Protein AF-A0A2S9K315-F1 (afdb_monomer_lite)

pLDDT: mean 89.55, std 8.83, range [35.19, 97.94]

Secondary structure (DSSP, 8-state):
-EEEEEEEE----THHHHHHHHHHHHHHHHHHHHHHTT---EEEEEEES-S-HHHHHHHHGGGT--SSEEEEE---TTS-HHHHHHHHHHHHHHHH-TT-EE-TTGGGGGTTS------EEEEEEE-PPPGGGHHHHHHHTTTS-HHHHTTHHHHHHHHHHHTT-----SHHHHHHHHHHHHHHHHHHHHHHHHHTSS-----HHHHHHHTT--HHHHHHHHHHH-HHHHHHH---TT--HHHHHHHHHHHHHHHHHHHHHHHHHHHHTSHHHHHHHHHHHHS---SS-HHHHHHHHHHTSSS-HHHHHHHHHHHHH-S------

Radius of gyration: 22.5 Å; chains: 1; bounding box: 52×45×76 Å

Organism: NCBI:txid263067

Foldseek 3Di:
DAKEFEFEDEPDDDPVNVLVLVLLLLVLVLVVVCVVVVHPYAYEYEYEPDPDQVVVCVSNVVSVPNPHHYHYDYAPPPGQPLVVQCVVCVCCCVPPPLQWFFFPVCVVVSPPRDHRPTQIQTITDHDDADPQCVLLLQLLLVQADPLNNSNLSVLLVLLCVLVVNPGPPDPVSLLVSSLLSLLVRQLLLVLCCLLVVDNRDGDLLSSCVSSVRDQVVLVCCCVVPPVPQLCVLDDDPPDDPSSSSSSSSVRSSVVCFQVSLVSLCVSSVHLLSSLLRSVCSNPNRSSGRSVVVSVCVCVCVPHRVVSCVSSSCCSNRNDDPPPPD

Structure (mmCIF, N/CA/C/O backbone):
data_AF-A0A2S9K315-F1
#
_entry.id   AF-A0A2S9K315-F1
#
loop_
_atom_site.group_PDB
_atom_site.id
_atom_site.type_symbol
_atom_site.label_atom_id
_atom_site.label_alt_id
_atom_site.label_comp_id
_atom_site.label_asym_id
_atom_site.label_entity_id
_atom_site.label_seq_id
_atom_site.pdbx_PDB_ins_code
_atom_site.Cartn_x
_atom_site.Cartn_y
_atom_site.Cartn_z
_atom_site.occupancy
_atom_site.B_iso_or_equiv
_atom_site.auth_seq_id
_atom_site.auth_comp_id
_atom_site.auth_asym_id
_atom_site.auth_atom_id
_atom_site.pdbx_PDB_model_num
ATOM 1 N N . MET A 1 1 ? 1.419 11.100 3.814 1.00 87.56 1 MET A N 1
ATOM 2 C CA . MET A 1 1 ? 0.903 9.732 3.996 1.00 87.56 1 MET A CA 1
ATOM 3 C C . MET A 1 1 ? -0.019 9.690 5.197 1.00 87.56 1 MET A C 1
ATOM 5 O O . MET A 1 1 ? 0.334 10.218 6.251 1.00 87.56 1 MET A O 1
ATOM 9 N N . GLN A 1 2 ? -1.196 9.118 4.989 1.00 93.19 2 GLN A N 1
ATOM 10 C CA . GLN A 1 2 ? -2.289 8.971 5.939 1.00 93.19 2 GLN A CA 1
ATOM 11 C C . GLN A 1 2 ? -2.351 7.515 6.402 1.00 93.19 2 GLN A C 1
ATOM 13 O O . GLN A 1 2 ? -2.205 6.609 5.585 1.00 93.19 2 GLN A O 1
ATOM 18 N N . LEU A 1 3 ? -2.547 7.284 7.700 1.00 95.56 3 LEU A N 1
ATOM 19 C CA . LEU A 1 3 ? -2.862 5.952 8.213 1.00 95.56 3 LEU A CA 1
ATOM 20 C C . LEU A 1 3 ? -4.346 5.662 8.011 1.00 95.56 3 LEU A C 1
ATOM 22 O O . LEU A 1 3 ? -5.186 6.514 8.289 1.00 95.56 3 LEU A O 1
ATOM 26 N N . VAL A 1 4 ? -4.660 4.439 7.601 1.00 97.06 4 VAL A N 1
ATOM 27 C CA . VAL A 1 4 ? -6.027 3.923 7.521 1.00 97.06 4 VAL A CA 1
ATOM 28 C C . VAL A 1 4 ? -6.076 2.670 8.391 1.00 97.06 4 VAL A C 1
ATOM 30 O O . VAL A 1 4 ? -5.362 1.701 8.141 1.00 97.06 4 VAL A O 1
ATOM 33 N N . MET A 1 5 ? -6.845 2.708 9.477 1.00 96.88 5 MET A N 1
ATOM 34 C CA . MET A 1 5 ? -6.844 1.653 10.494 1.00 96.88 5 MET A CA 1
ATOM 35 C C . MET A 1 5 ? -8.263 1.236 10.862 1.00 96.88 5 MET A C 1
ATOM 37 O O . MET A 1 5 ? -9.128 2.084 11.064 1.00 96.88 5 MET A O 1
ATOM 41 N N . ALA A 1 6 ? -8.471 -0.066 11.030 1.00 97.56 6 ALA A N 1
ATOM 42 C CA . ALA A 1 6 ? -9.684 -0.638 11.590 1.00 97.56 6 ALA A CA 1
ATOM 43 C C . ALA A 1 6 ? -9.335 -1.484 12.817 1.00 97.56 6 ALA A C 1
ATOM 45 O O . ALA A 1 6 ? -8.457 -2.348 12.750 1.00 97.56 6 ALA A O 1
ATOM 46 N N . ALA A 1 7 ? -10.009 -1.246 13.940 1.00 96.75 7 ALA A N 1
ATOM 47 C CA . ALA A 1 7 ? -9.795 -1.995 15.176 1.00 96.75 7 ALA A CA 1
ATOM 48 C C . ALA A 1 7 ? -11.110 -2.454 15.807 1.00 96.75 7 ALA A C 1
ATOM 50 O O . ALA A 1 7 ? -12.160 -1.824 15.651 1.00 96.75 7 ALA A O 1
ATOM 51 N N . VAL A 1 8 ? -11.030 -3.557 16.550 1.00 95.31 8 VAL A N 1
ATOM 52 C CA . VAL A 1 8 ? -12.188 -4.182 17.190 1.00 95.31 8 VAL A CA 1
ATOM 53 C C . VAL A 1 8 ? -12.339 -3.714 18.634 1.00 95.31 8 VAL A C 1
ATOM 55 O O . VAL A 1 8 ? -11.387 -3.718 19.420 1.00 95.31 8 VAL A O 1
ATOM 58 N N . VAL A 1 9 ? -13.569 -3.366 19.011 1.00 95.44 9 VAL A N 1
ATOM 59 C CA . VAL A 1 9 ? -13.959 -3.038 20.385 1.00 95.44 9 VAL A CA 1
ATOM 60 C C . VAL A 1 9 ? -14.956 -4.077 20.882 1.00 95.44 9 VAL A C 1
ATOM 62 O O . VAL A 1 9 ? -15.931 -4.400 20.209 1.00 95.44 9 VAL A O 1
ATOM 65 N N . LEU A 1 10 ? -14.724 -4.596 22.086 1.00 92.69 10 LEU A N 1
ATOM 66 C CA . LEU A 1 10 ? -15.505 -5.687 22.670 1.00 92.69 10 LEU A CA 1
ATOM 67 C C . LEU A 1 10 ? -16.191 -5.206 23.960 1.00 92.69 10 LEU A C 1
ATOM 69 O O . LEU A 1 10 ? -15.580 -4.452 24.717 1.00 92.69 10 LEU A O 1
ATOM 73 N N . PRO A 1 11 ? -17.421 -5.634 24.275 1.00 88.88 11 PRO A N 1
ATOM 74 C CA . PRO A 1 11 ? -18.121 -5.299 25.514 1.00 88.88 11 PRO A CA 1
ATOM 75 C C . PRO A 1 11 ? -17.599 -6.164 26.675 1.00 88.88 11 PRO A C 1
ATOM 77 O O . PRO A 1 11 ? -18.303 -7.005 27.229 1.00 88.88 11 PRO A O 1
ATOM 80 N N . LEU A 1 12 ? -16.318 -5.990 27.006 1.00 88.88 12 LEU A N 1
ATOM 81 C CA . LEU A 1 12 ? -15.629 -6.719 28.070 1.00 88.88 12 LEU A CA 1
ATOM 82 C C . LEU A 1 12 ? -16.060 -6.225 29.456 1.00 88.88 12 LEU A C 1
ATOM 84 O O . LEU A 1 12 ? -16.614 -5.140 29.599 1.00 88.88 12 LEU A O 1
ATOM 88 N N . GLN A 1 13 ? -15.756 -7.017 30.486 1.00 87.44 13 GLN A N 1
ATOM 89 C CA . GLN A 1 13 ? -15.969 -6.652 31.888 1.00 87.44 13 GLN A CA 1
ATOM 90 C C . GLN A 1 13 ? -14.694 -6.869 32.710 1.00 87.44 13 GLN A C 1
ATOM 92 O O . GLN A 1 13 ? -13.879 -7.747 32.414 1.00 87.44 13 GLN A O 1
ATOM 97 N N . GLY A 1 14 ? -14.531 -6.100 33.787 1.00 91.44 14 GLY A N 1
ATOM 98 C CA . GLY A 1 14 ? -13.501 -6.353 34.797 1.00 91.44 14 GLY A CA 1
ATOM 99 C C . GLY A 1 14 ? -12.098 -5.914 34.367 1.00 91.44 14 GLY A C 1
ATOM 100 O O . GLY A 1 14 ? -11.889 -4.764 33.991 1.00 91.44 14 GLY A O 1
ATOM 101 N N . GLU A 1 15 ? -11.097 -6.788 34.502 1.00 87.88 15 GLU A N 1
ATOM 102 C CA . GLU A 1 15 ? -9.702 -6.443 34.172 1.00 87.88 15 GLU A CA 1
ATOM 103 C C . GLU A 1 15 ? -9.468 -6.298 32.665 1.00 87.88 15 GLU A C 1
ATOM 105 O O . GLU A 1 15 ? -8.753 -5.389 32.247 1.00 87.88 15 GLU A O 1
ATOM 110 N N . SER A 1 16 ? -10.118 -7.128 31.846 1.00 90.38 16 SER A N 1
ATOM 111 C CA . SER A 1 16 ? -10.008 -7.065 30.384 1.00 90.38 16 SER A CA 1
ATOM 112 C C . SER A 1 16 ? -10.605 -5.776 29.811 1.00 90.38 16 SER A C 1
ATOM 114 O O . SER A 1 16 ? -10.060 -5.217 28.864 1.00 90.38 16 SER A O 1
ATOM 116 N N . GLU A 1 17 ? -11.680 -5.265 30.419 1.00 91.25 17 GLU A N 1
ATOM 117 C CA . GLU A 1 17 ? -12.260 -3.958 30.082 1.00 91.25 17 GLU A CA 1
ATOM 118 C C . GLU A 1 17 ? -11.264 -2.828 30.355 1.00 91.25 17 GLU A C 1
ATOM 120 O O . GLU A 1 17 ? -10.976 -2.034 29.465 1.00 91.25 17 GLU A O 1
ATOM 125 N N . LYS A 1 18 ? -10.653 -2.810 31.548 1.00 91.12 18 LYS A N 1
ATOM 126 C CA . LYS A 1 18 ? -9.643 -1.803 31.913 1.00 91.12 18 LYS A CA 1
ATOM 127 C C . LYS A 1 18 ? -8.427 -1.831 30.993 1.00 91.12 18 LYS A C 1
ATOM 129 O O . LYS A 1 18 ? -7.879 -0.775 30.686 1.00 91.12 18 LYS A O 1
ATOM 134 N N . PHE A 1 19 ? -7.989 -3.023 30.588 1.00 93.25 19 PHE A N 1
ATOM 135 C CA . PHE A 1 19 ? -6.904 -3.170 29.625 1.00 93.25 19 PHE A CA 1
ATOM 136 C C . PHE A 1 19 ? -7.300 -2.583 28.269 1.00 93.25 19 PHE A C 1
ATOM 138 O O . PHE A 1 19 ? -6.596 -1.721 27.752 1.00 93.25 19 PHE A O 1
ATOM 145 N N . GLN A 1 20 ? -8.459 -2.967 27.729 1.00 93.88 20 GLN A N 1
ATOM 146 C CA . GLN A 1 20 ? -8.929 -2.427 26.455 1.00 93.88 20 GLN A CA 1
ATOM 147 C C . GLN A 1 20 ? -9.128 -0.907 26.511 1.00 93.88 20 GLN A C 1
ATOM 149 O O . GLN A 1 20 ? -8.760 -0.221 25.565 1.00 93.88 20 GLN A O 1
ATOM 154 N N . ASP A 1 21 ? -9.644 -0.360 27.612 1.00 93.31 21 ASP A N 1
ATOM 155 C CA . ASP A 1 21 ? -9.797 1.086 27.789 1.00 93.31 21 ASP A CA 1
ATOM 156 C C . ASP A 1 21 ? -8.443 1.815 27.819 1.00 93.31 21 ASP A C 1
ATOM 158 O O . ASP A 1 21 ? -8.324 2.916 27.280 1.00 93.31 21 ASP A O 1
ATOM 162 N N . LEU A 1 22 ? -7.400 1.202 28.396 1.00 94.69 22 LEU A N 1
ATOM 163 C CA . LEU A 1 22 ? -6.035 1.732 28.342 1.00 94.69 22 LEU A CA 1
ATOM 164 C C . LEU A 1 22 ? -5.491 1.737 26.907 1.00 94.69 22 LEU A C 1
ATOM 166 O O . LEU A 1 22 ? -4.896 2.729 26.483 1.00 94.69 22 LEU A O 1
ATOM 170 N N . GLU A 1 23 ? -5.694 0.657 26.155 1.00 96.19 23 GLU A N 1
ATOM 171 C CA . GLU A 1 23 ? -5.238 0.572 24.765 1.00 96.19 23 GLU A CA 1
ATOM 172 C C . GLU A 1 23 ? -6.031 1.514 23.841 1.00 96.19 23 GLU A C 1
ATOM 174 O O . GLU A 1 23 ? -5.445 2.173 22.981 1.00 96.19 23 GLU A O 1
ATOM 179 N N . LEU A 1 24 ? -7.334 1.696 24.083 1.00 95.81 24 LEU A N 1
ATOM 180 C CA . LEU A 1 24 ? -8.153 2.716 23.421 1.00 95.81 24 LEU A CA 1
ATOM 181 C C . LEU A 1 24 ? -7.689 4.135 23.765 1.00 95.81 24 LEU A C 1
ATOM 183 O O . LEU A 1 24 ? -7.690 5.002 22.894 1.00 95.81 24 LEU A O 1
ATOM 187 N N . LEU A 1 25 ? -7.252 4.388 25.002 1.00 95.31 25 LEU A N 1
ATOM 188 C CA . LEU A 1 25 ? -6.680 5.678 25.385 1.00 95.31 25 LEU A CA 1
ATOM 189 C C . LEU A 1 25 ? -5.346 5.942 24.668 1.00 95.31 25 LEU A C 1
ATOM 191 O O . LEU A 1 25 ? -5.113 7.063 24.216 1.00 95.31 25 LEU A O 1
ATOM 195 N N . LYS A 1 26 ? -4.482 4.928 24.523 1.00 95.56 26 LYS A N 1
ATOM 196 C CA . LYS A 1 26 ? -3.244 5.042 23.728 1.00 95.56 26 LYS A CA 1
ATOM 197 C C . LYS A 1 26 ? -3.547 5.306 22.256 1.00 95.56 26 LYS A C 1
ATOM 199 O O . LYS A 1 26 ? -2.924 6.192 21.672 1.00 95.56 26 LYS A O 1
ATOM 204 N N . LEU A 1 27 ? -4.521 4.595 21.681 1.00 95.69 27 LEU A N 1
ATOM 205 C CA . LEU A 1 27 ? -4.990 4.822 20.314 1.00 95.69 27 LEU A CA 1
ATOM 206 C C . LEU A 1 27 ? -5.503 6.253 20.142 1.00 95.69 27 LEU A C 1
ATOM 208 O O . LEU A 1 27 ? -5.067 6.948 19.228 1.00 95.69 27 LEU A O 1
ATOM 212 N N . ALA A 1 28 ? -6.375 6.711 21.043 1.00 94.81 28 ALA A N 1
ATOM 213 C CA . ALA A 1 28 ? -6.910 8.066 21.020 1.00 94.81 28 ALA A CA 1
ATOM 214 C C . ALA A 1 28 ? -5.803 9.111 21.104 1.00 94.81 28 ALA A C 1
ATOM 216 O O . ALA A 1 28 ? -5.791 10.056 20.322 1.00 94.81 28 ALA A O 1
ATOM 217 N N . ASN A 1 29 ? -4.838 8.918 22.003 1.00 93.88 29 ASN A N 1
ATOM 218 C CA . ASN A 1 29 ? -3.699 9.813 22.118 1.00 93.88 29 ASN A CA 1
ATOM 219 C C . ASN A 1 29 ? -2.867 9.843 20.825 1.00 93.88 29 ASN A C 1
ATOM 221 O O . ASN A 1 29 ? -2.537 10.927 20.357 1.00 93.88 29 ASN A O 1
ATOM 225 N N . CYS A 1 30 ? -2.576 8.688 20.215 1.00 93.44 30 CYS A N 1
ATOM 226 C CA . CYS A 1 30 ? -1.840 8.634 18.948 1.00 93.44 30 CYS A CA 1
ATOM 227 C C . CYS A 1 30 ? -2.590 9.349 17.821 1.00 93.44 30 CYS A C 1
ATOM 229 O O . CYS A 1 30 ? -2.026 10.208 17.149 1.00 93.44 30 CYS A O 1
ATOM 231 N N . TRP A 1 31 ? -3.867 9.016 17.639 1.00 93.12 31 TRP A N 1
ATOM 232 C CA . TRP A 1 31 ? -4.695 9.562 16.569 1.00 93.12 31 TRP A CA 1
ATOM 233 C C . TRP A 1 31 ? -4.906 11.075 16.721 1.00 93.12 31 TRP A C 1
ATOM 235 O O . TRP A 1 31 ? -4.735 11.825 15.764 1.00 93.12 31 TRP A O 1
ATOM 245 N N . LEU A 1 32 ? -5.195 11.554 17.936 1.00 93.38 32 LEU A N 1
ATOM 246 C CA . LEU A 1 32 ? -5.388 12.982 18.202 1.00 93.38 32 LEU A CA 1
ATOM 247 C C . LEU A 1 32 ? -4.096 13.790 18.043 1.00 93.38 32 LEU A C 1
ATOM 249 O O . LEU A 1 32 ? -4.156 14.910 17.538 1.00 93.38 32 LEU A O 1
ATOM 253 N N . GLN A 1 33 ? -2.943 13.250 18.455 1.00 93.69 33 GLN A N 1
ATOM 254 C CA . GLN A 1 33 ? -1.657 13.926 18.259 1.00 93.69 33 GLN A CA 1
ATOM 255 C C . GLN A 1 33 ? -1.306 14.016 16.775 1.00 93.69 33 GLN A C 1
ATOM 257 O O . GLN A 1 33 ? -1.027 15.106 16.286 1.00 93.69 33 GLN A O 1
ATOM 262 N N . ARG A 1 34 ? -1.456 12.921 16.023 1.00 92.88 34 ARG A N 1
ATOM 263 C CA . ARG A 1 34 ? -1.224 12.934 14.572 1.00 92.88 34 ARG A CA 1
ATOM 264 C C . ARG A 1 34 ? -2.176 13.887 13.843 1.00 92.88 34 ARG A C 1
ATOM 266 O O . ARG A 1 34 ? -1.740 14.629 12.965 1.00 92.88 34 ARG A O 1
ATOM 273 N N . LYS A 1 35 ? -3.444 13.955 14.258 1.00 92.38 35 LYS A N 1
ATOM 274 C CA . LYS A 1 35 ? -4.406 14.951 13.756 1.00 92.38 35 LYS A CA 1
ATOM 275 C C . LYS A 1 35 ? -3.971 16.388 14.070 1.00 92.38 35 LYS A C 1
ATOM 277 O O . LYS A 1 35 ? -4.115 17.265 13.221 1.00 92.38 35 LYS A O 1
ATOM 282 N N . ALA A 1 36 ? -3.425 16.641 15.262 1.00 92.69 36 ALA A N 1
ATOM 283 C CA . ALA A 1 36 ? -2.886 17.951 15.637 1.00 92.69 36 ALA A CA 1
ATOM 284 C C . ALA A 1 36 ? -1.641 18.337 14.816 1.00 92.69 36 ALA A C 1
ATOM 286 O O . ALA A 1 36 ? -1.472 19.515 14.502 1.00 92.69 36 ALA A O 1
ATOM 287 N N . ASP A 1 37 ? -0.840 17.352 14.404 1.00 92.50 37 ASP A N 1
ATOM 288 C CA . ASP A 1 37 ? 0.311 17.519 13.507 1.00 92.50 37 ASP A CA 1
ATOM 289 C C . ASP A 1 37 ? -0.090 17.658 12.021 1.00 92.50 37 ASP A C 1
ATOM 291 O O . ASP A 1 37 ? 0.761 17.816 11.147 1.00 92.50 37 ASP A O 1
ATOM 295 N N . GLY A 1 38 ? -1.394 17.646 11.720 1.00 91.38 38 GLY A N 1
ATOM 296 C CA . GLY A 1 38 ? -1.941 17.872 10.381 1.00 91.38 38 GLY A CA 1
ATOM 297 C C . GLY A 1 38 ? -2.166 16.606 9.551 1.00 91.38 38 GLY A C 1
ATOM 298 O O . GLY A 1 38 ? -2.574 16.716 8.394 1.00 91.38 38 GLY A O 1
ATOM 299 N N . HIS A 1 39 ? -1.951 15.414 10.113 1.00 91.31 39 HIS A N 1
ATOM 300 C CA . HIS A 1 39 ? -2.285 14.159 9.439 1.00 91.31 39 HIS A CA 1
ATOM 301 C C . HIS A 1 39 ? -3.806 13.950 9.374 1.00 91.31 39 HIS A C 1
ATOM 303 O O . HIS A 1 39 ? -4.529 14.247 10.325 1.00 91.31 39 HIS A O 1
ATOM 309 N N . GLN A 1 40 ? -4.290 13.401 8.259 1.00 91.31 40 GLN A N 1
ATOM 310 C CA . GLN A 1 40 ? -5.710 13.105 8.030 1.00 91.31 40 GLN A CA 1
ATOM 311 C C . GLN A 1 40 ? -6.047 11.631 8.293 1.00 91.31 40 GLN A C 1
ATOM 313 O O . GLN A 1 40 ? -6.822 11.038 7.560 1.00 91.31 40 GLN A O 1
ATOM 318 N N . ASP A 1 41 ? -5.438 11.008 9.306 1.00 94.38 41 ASP A N 1
ATOM 319 C CA . ASP A 1 41 ? -5.596 9.568 9.556 1.00 94.38 41 ASP A CA 1
ATOM 320 C C . ASP A 1 41 ? -7.060 9.137 9.724 1.00 94.38 41 ASP A C 1
ATOM 322 O O . ASP A 1 41 ? -7.827 9.733 10.489 1.00 94.38 41 ASP A O 1
ATOM 326 N N . SER A 1 42 ? -7.404 8.027 9.079 1.00 95.56 42 SER A N 1
ATOM 327 C CA . SER A 1 42 ? -8.720 7.405 9.136 1.00 95.56 42 SER A CA 1
ATOM 328 C C . SER A 1 42 ? -8.731 6.248 10.117 1.00 95.56 42 SER A C 1
ATOM 330 O O . SER A 1 42 ? -7.854 5.382 10.110 1.00 95.56 42 SER A O 1
ATOM 332 N N . LEU A 1 43 ? -9.755 6.233 10.963 1.00 96.88 43 LEU A N 1
ATOM 333 C CA . LEU A 1 43 ? -9.926 5.233 12.002 1.00 96.88 43 LEU A CA 1
ATOM 334 C C . LEU A 1 43 ? -11.372 4.742 12.012 1.00 96.88 43 LEU A C 1
ATOM 336 O O . LEU A 1 43 ? -12.287 5.529 12.253 1.00 96.88 43 LEU A O 1
ATOM 340 N N . LEU A 1 44 ? -11.539 3.439 11.795 1.00 97.94 44 LEU A N 1
ATOM 341 C CA . LEU A 1 44 ? -12.778 2.700 11.994 1.00 97.94 44 LEU A CA 1
ATOM 342 C C . LEU A 1 44 ? -12.691 1.891 13.293 1.00 97.94 44 LEU A C 1
ATOM 344 O O . LEU A 1 44 ? -11.762 1.106 13.490 1.00 97.94 44 LEU A O 1
ATOM 348 N N . LEU A 1 45 ? -13.676 2.053 14.174 1.00 97.81 45 LEU A N 1
ATOM 349 C CA . LEU A 1 45 ? -13.846 1.206 15.352 1.00 97.81 45 LEU A CA 1
ATOM 350 C C . LEU A 1 45 ? -15.119 0.381 15.215 1.00 97.81 45 LEU A C 1
ATOM 352 O O . LEU A 1 45 ? -16.224 0.922 15.170 1.00 97.81 45 LEU A O 1
ATOM 356 N N . VAL A 1 46 ? -14.949 -0.939 15.180 1.00 97.81 46 VAL A N 1
ATOM 357 C CA . VAL A 1 46 ? -16.055 -1.886 15.037 1.00 97.81 46 VAL A CA 1
ATOM 358 C C . VAL A 1 46 ? -16.375 -2.494 16.396 1.00 97.81 46 VAL A C 1
ATOM 360 O O . VAL A 1 46 ? -15.565 -3.216 16.980 1.00 97.81 46 VAL A O 1
ATOM 363 N N . GLY A 1 47 ? -17.559 -2.188 16.920 1.00 96.75 47 GLY A N 1
ATOM 364 C CA . GLY A 1 47 ? -18.071 -2.781 18.150 1.00 96.75 47 GLY A CA 1
ATOM 365 C C . GLY A 1 47 ? -18.699 -4.144 17.883 1.00 96.75 47 GLY A C 1
ATOM 366 O O . GLY A 1 47 ? -19.687 -4.229 17.163 1.00 96.75 47 GLY A O 1
ATOM 367 N N . VAL A 1 48 ? -18.190 -5.206 18.501 1.00 95.62 48 VAL A N 1
ATOM 368 C CA . VAL A 1 48 ? -18.801 -6.544 18.402 1.00 95.62 48 VAL A CA 1
ATOM 369 C C . VAL A 1 48 ? -19.797 -6.719 19.536 1.00 95.62 48 VAL A C 1
ATOM 371 O O . VAL A 1 48 ? -19.432 -6.549 20.693 1.00 95.62 48 VAL A O 1
ATOM 374 N N . ASN A 1 49 ? -21.041 -7.080 19.236 1.00 95.00 49 ASN A N 1
ATOM 375 C CA . ASN A 1 49 ? -22.089 -7.349 20.228 1.00 95.00 49 ASN A CA 1
ATOM 376 C C . ASN A 1 49 ? -22.446 -6.152 21.134 1.00 95.00 49 ASN A C 1
ATOM 378 O O . ASN A 1 49 ? -22.944 -6.323 22.248 1.00 95.00 49 ASN A O 1
ATOM 382 N N . PHE A 1 50 ? -22.236 -4.925 20.650 1.00 94.69 50 PHE A N 1
ATOM 383 C CA . PHE A 1 50 ? -22.888 -3.743 21.217 1.00 94.69 50 PHE A CA 1
ATOM 384 C C . PHE A 1 50 ? -24.352 -3.694 20.760 1.00 94.69 50 PHE A C 1
ATOM 386 O O . PHE A 1 50 ? -24.677 -4.136 19.664 1.00 94.69 50 PHE A O 1
ATOM 393 N N . ALA A 1 51 ? -25.250 -3.140 21.579 1.00 92.94 51 ALA A N 1
ATOM 394 C CA . ALA A 1 51 ? -26.671 -3.070 21.222 1.00 92.94 51 ALA A CA 1
ATOM 395 C C . ALA A 1 51 ? -26.947 -2.120 20.040 1.00 92.94 51 ALA A C 1
ATOM 397 O O . ALA A 1 51 ? -27.863 -2.354 19.258 1.00 92.94 51 ALA A O 1
ATOM 398 N N . GLN A 1 52 ? -26.176 -1.034 19.943 1.00 94.75 52 GLN A N 1
ATOM 399 C CA . GLN A 1 52 ? -26.281 0.003 18.914 1.00 94.75 52 GLN A CA 1
ATOM 400 C C . GLN A 1 52 ? -24.995 0.846 18.887 1.00 94.75 52 GLN A C 1
ATOM 402 O O . GLN A 1 52 ? -24.234 0.871 19.864 1.00 94.75 52 GLN A O 1
ATOM 407 N N . VAL A 1 53 ? -24.774 1.578 17.793 1.00 95.62 53 VAL A N 1
ATOM 408 C CA . VAL A 1 53 ? -23.598 2.448 17.602 1.00 95.62 53 VAL A CA 1
ATOM 409 C C . VAL A 1 53 ? -23.511 3.528 18.687 1.00 95.62 53 VAL A C 1
ATOM 411 O O . VAL A 1 53 ? -22.420 3.856 19.152 1.00 95.62 53 VAL A O 1
ATOM 414 N N . GLU A 1 54 ? -24.642 4.037 19.179 1.00 95.50 54 GLU A N 1
ATOM 415 C CA . GLU A 1 54 ? -24.689 5.057 20.230 1.00 95.50 54 GLU A CA 1
ATOM 416 C C . GLU A 1 54 ? -24.070 4.580 21.548 1.00 95.50 54 GLU A C 1
ATOM 418 O O . GLU A 1 54 ? -23.533 5.391 22.305 1.00 95.50 54 GLU A O 1
ATOM 423 N N . ASP A 1 55 ? -24.134 3.283 21.848 1.00 94.25 55 ASP A N 1
ATOM 424 C CA . ASP A 1 55 ? -23.558 2.742 23.079 1.00 94.25 55 ASP A CA 1
ATOM 425 C C . ASP A 1 55 ? -22.036 2.602 22.969 1.00 94.25 55 ASP A C 1
ATOM 427 O O . ASP A 1 55 ? -21.321 2.952 23.914 1.00 94.25 55 ASP A O 1
ATOM 431 N N . LEU A 1 56 ? -21.530 2.222 21.791 1.00 95.44 56 LEU A N 1
ATOM 432 C CA . LEU A 1 56 ? -20.103 2.295 21.478 1.00 95.44 56 LEU A CA 1
ATOM 433 C C . LEU A 1 56 ? -19.610 3.751 21.544 1.00 95.44 56 LEU A C 1
ATOM 435 O O . LEU A 1 56 ? -18.631 4.054 22.228 1.00 95.44 56 LEU A O 1
ATOM 439 N N . GLN A 1 57 ? -20.344 4.685 20.932 1.00 96.00 57 GLN A N 1
ATOM 440 C CA . GLN A 1 57 ? -20.006 6.107 20.940 1.00 96.00 57 GLN A CA 1
ATOM 441 C C . GLN A 1 57 ? -19.939 6.686 22.361 1.00 96.00 57 GLN A C 1
ATOM 443 O O . GLN A 1 57 ? -19.043 7.483 22.651 1.00 96.00 57 GLN A O 1
ATOM 448 N N . LYS A 1 58 ? -20.848 6.295 23.267 1.00 94.00 58 LYS A N 1
ATOM 449 C CA . LYS A 1 58 ? -20.813 6.721 24.680 1.00 94.00 58 LYS A CA 1
ATOM 450 C C . LYS A 1 58 ? -19.555 6.246 25.402 1.00 94.00 58 LYS A C 1
ATOM 452 O O . LYS A 1 58 ? -19.030 7.002 26.215 1.00 94.00 58 LYS A O 1
ATOM 457 N N . ARG A 1 59 ? -19.070 5.032 25.114 1.00 93.00 59 ARG A N 1
ATOM 458 C CA . ARG A 1 59 ? -17.827 4.497 25.695 1.00 93.00 59 ARG A CA 1
ATOM 459 C C . ARG A 1 59 ? -16.590 5.229 25.175 1.00 93.00 59 ARG A C 1
ATOM 461 O O . ARG A 1 59 ? -15.667 5.486 25.939 1.00 93.00 59 ARG A O 1
ATOM 468 N N . LEU A 1 60 ? -16.591 5.600 23.897 1.00 95.06 60 LEU A N 1
ATOM 469 C CA . LEU A 1 60 ? -15.455 6.239 23.227 1.00 95.06 60 LEU A CA 1
ATOM 470 C C . LEU A 1 60 ? -15.392 7.763 23.433 1.00 95.06 60 LEU A C 1
ATOM 472 O O . LEU A 1 60 ? -14.312 8.355 23.434 1.00 95.06 60 LEU A O 1
ATOM 476 N N . ALA A 1 61 ? -16.534 8.420 23.656 1.00 93.62 61 ALA A N 1
ATOM 477 C CA . ALA A 1 61 ? -16.617 9.876 23.791 1.00 93.62 61 ALA A CA 1
ATOM 478 C C . ALA A 1 61 ? -15.751 10.487 24.918 1.00 93.62 61 ALA A C 1
ATOM 480 O O . ALA A 1 61 ? -15.233 11.588 24.698 1.00 93.62 61 ALA A O 1
ATOM 481 N N . PRO A 1 62 ? -15.571 9.848 26.094 1.00 94.06 62 PRO A N 1
ATOM 482 C CA . PRO A 1 62 ? -14.646 10.313 27.131 1.00 94.06 62 PRO A CA 1
ATOM 483 C C . PRO A 1 62 ? -13.171 10.280 26.714 1.00 94.06 62 PRO A C 1
ATOM 485 O O . PRO A 1 62 ? -12.382 11.043 27.261 1.00 94.06 62 PRO A O 1
ATOM 488 N N . LEU A 1 63 ? -12.807 9.434 25.745 1.00 94.00 63 LEU A N 1
ATOM 489 C CA . LEU A 1 63 ? -11.438 9.296 25.235 1.00 94.00 63 LEU A CA 1
ATOM 490 C C . LEU A 1 63 ? -11.108 10.323 24.138 1.00 94.00 63 LEU A C 1
ATOM 492 O O . LEU A 1 63 ? -9.968 10.407 23.700 1.00 94.00 63 LEU A O 1
ATOM 496 N N . GLY A 1 64 ? -12.093 11.106 23.683 1.00 92.00 64 GLY A N 1
ATOM 497 C CA . GLY A 1 64 ? -11.930 12.069 22.586 1.00 92.00 64 GLY A CA 1
ATOM 498 C C . GLY A 1 64 ? -12.148 11.483 21.185 1.00 92.00 64 GLY A C 1
ATOM 499 O O . GLY A 1 64 ? -12.009 12.200 20.198 1.00 92.00 64 GLY A O 1
ATOM 500 N N . LEU A 1 65 ? -12.558 10.217 21.084 1.00 92.62 65 LEU A N 1
ATOM 501 C CA . LEU A 1 65 ? -12.839 9.509 19.830 1.00 92.62 65 LEU A CA 1
ATOM 502 C C . LEU A 1 65 ? -14.293 9.745 19.377 1.00 92.62 65 LEU A C 1
ATOM 504 O O . LEU A 1 65 ? -15.135 8.848 19.427 1.00 92.62 65 LEU A O 1
ATOM 508 N N . ARG A 1 66 ? -14.624 10.993 19.024 1.00 87.25 66 ARG A N 1
ATOM 509 C CA . ARG A 1 66 ? -15.981 11.383 18.579 1.00 87.25 66 ARG A CA 1
ATOM 510 C C . ARG A 1 66 ? -16.146 11.480 17.068 1.00 87.25 66 ARG A C 1
ATOM 512 O O . ARG A 1 66 ? -17.254 11.300 16.587 1.00 87.25 66 ARG A O 1
ATOM 519 N N . ASP A 1 67 ? -15.060 11.758 16.355 1.00 87.62 67 ASP A N 1
ATOM 520 C CA . ASP A 1 67 ? -15.075 11.969 14.902 1.00 87.62 67 ASP A CA 1
ATOM 521 C C . ASP A 1 67 ? -14.486 10.764 14.146 1.00 87.62 67 ASP A C 1
ATOM 523 O O . ASP A 1 67 ? -13.951 10.921 13.052 1.00 87.62 67 ASP A O 1
ATOM 527 N N . VAL A 1 68 ? -14.499 9.583 14.767 1.00 94.44 68 VAL A N 1
ATOM 528 C CA . VAL A 1 68 ? -14.044 8.334 14.145 1.00 94.44 68 VAL A CA 1
ATOM 529 C C . VAL A 1 68 ? -15.213 7.636 13.468 1.00 94.44 68 VAL A C 1
ATOM 531 O O . VAL A 1 68 ? -16.363 7.816 13.872 1.00 94.44 68 VAL A O 1
ATOM 534 N N . ASP A 1 69 ? -14.920 6.812 12.470 1.00 97.31 69 ASP A N 1
ATOM 535 C CA . ASP A 1 69 ? -15.937 5.953 11.883 1.00 97.31 69 ASP A CA 1
ATOM 536 C C . ASP A 1 69 ? -16.290 4.840 12.871 1.00 97.31 69 ASP A C 1
ATOM 538 O O . ASP A 1 69 ? -15.410 4.234 13.487 1.00 97.31 69 ASP A O 1
ATOM 542 N N . LEU A 1 70 ? -17.586 4.585 13.034 1.00 97.56 70 LEU A N 1
ATOM 543 C CA . LEU A 1 70 ? -18.108 3.579 13.950 1.00 97.56 70 LEU A CA 1
ATOM 544 C C . LEU A 1 70 ? -19.064 2.654 13.217 1.00 97.56 70 LEU A C 1
ATOM 546 O O . LEU A 1 70 ? -19.964 3.112 12.518 1.00 97.56 70 LEU A O 1
ATOM 550 N N . GLU A 1 71 ? -18.912 1.363 13.469 1.00 97.44 71 GLU A N 1
ATOM 551 C CA . GLU A 1 71 ? -19.847 0.329 13.041 1.00 97.44 71 GLU A CA 1
ATOM 552 C C . GLU A 1 71 ? -20.068 -0.647 14.196 1.00 97.44 71 GLU A C 1
ATOM 554 O O . GLU A 1 71 ? -19.242 -0.766 15.106 1.00 97.44 71 GLU A O 1
ATOM 559 N N . VAL A 1 72 ? -21.202 -1.340 14.184 1.00 97.12 72 VAL A N 1
ATOM 560 C CA . VAL A 1 72 ? -21.497 -2.398 15.153 1.00 97.12 72 VAL A CA 1
ATOM 561 C C . VAL A 1 72 ? -21.922 -3.646 14.403 1.00 97.12 72 VAL A C 1
ATOM 563 O O . VAL A 1 72 ? -22.812 -3.590 13.559 1.00 97.12 72 VAL A O 1
ATOM 566 N N . ILE A 1 73 ? -21.308 -4.771 14.754 1.00 96.44 73 ILE A N 1
ATOM 567 C CA . ILE A 1 73 ? -21.670 -6.094 14.244 1.00 96.44 73 ILE A CA 1
ATOM 568 C C . ILE A 1 73 ? -22.207 -6.953 15.382 1.00 96.44 73 ILE A C 1
ATOM 570 O O . ILE A 1 73 ? -21.780 -6.828 16.531 1.00 96.44 73 ILE A O 1
ATOM 574 N N . THR A 1 74 ? -23.167 -7.816 15.066 1.00 93.44 74 THR A N 1
ATOM 575 C CA . THR A 1 74 ? -23.730 -8.783 16.014 1.00 93.44 74 THR A CA 1
ATOM 576 C C . THR A 1 74 ? -23.327 -10.171 15.560 1.00 93.44 74 THR A C 1
ATOM 578 O O . THR A 1 74 ? -23.603 -10.536 14.426 1.00 93.44 74 THR A O 1
ATOM 581 N N . VAL A 1 75 ? -22.680 -10.922 16.443 1.00 91.38 75 VAL A N 1
ATOM 582 C CA . VAL A 1 75 ? -22.133 -12.249 16.161 1.00 91.38 75 VAL A CA 1
ATOM 583 C C . VAL A 1 75 ? -22.614 -13.190 17.258 1.00 91.38 75 VAL A C 1
ATOM 585 O O . VAL A 1 75 ? -22.437 -12.894 18.448 1.00 91.38 75 VAL A O 1
ATOM 588 N N . ALA A 1 76 ? -23.261 -14.294 16.878 1.00 88.94 76 ALA A N 1
ATOM 589 C CA . ALA A 1 76 ? -23.705 -15.298 17.843 1.00 88.94 76 ALA A CA 1
ATOM 590 C C . ALA A 1 76 ? -22.507 -15.955 18.562 1.00 88.94 76 ALA A C 1
ATOM 592 O O . ALA A 1 76 ? -21.388 -15.929 18.059 1.00 88.94 76 ALA A O 1
ATOM 593 N N . GLU A 1 77 ? -22.730 -16.569 19.734 1.00 78.69 77 GLU A N 1
ATOM 594 C CA . GLU A 1 77 ? -21.651 -17.138 20.575 1.00 78.69 77 GLU A CA 1
ATOM 595 C C . GLU A 1 77 ? -20.776 -18.198 19.871 1.00 78.69 77 GLU A C 1
ATOM 597 O O . GLU A 1 77 ? -19.644 -18.409 20.297 1.00 78.69 77 GLU A O 1
ATOM 602 N N . ASP A 1 78 ? -21.258 -18.803 18.781 1.00 80.75 78 ASP A N 1
ATOM 603 C CA . ASP A 1 78 ? -20.551 -19.835 18.008 1.00 80.75 78 ASP A CA 1
ATOM 604 C C . ASP A 1 78 ? -20.200 -19.399 16.569 1.00 80.75 78 ASP A C 1
ATOM 606 O O . ASP A 1 78 ? -19.713 -20.207 15.776 1.00 80.75 78 ASP A O 1
ATOM 610 N N . GLU A 1 79 ? -20.469 -18.144 16.201 1.00 86.88 79 GLU A N 1
ATOM 611 C CA . GLU A 1 79 ? -20.216 -17.634 14.851 1.00 86.88 79 GLU A CA 1
ATOM 612 C C . GLU A 1 79 ? -18.846 -16.959 14.740 1.00 86.88 79 GLU A C 1
ATOM 614 O O . GLU A 1 79 ? -18.324 -16.355 15.680 1.00 86.88 79 GLU A O 1
ATOM 619 N N . TYR A 1 80 ? -18.249 -17.065 13.554 1.00 86.88 80 TYR A N 1
ATOM 620 C CA . TYR A 1 80 ? -16.984 -16.415 13.257 1.00 86.88 80 TYR A CA 1
ATOM 621 C C . TYR A 1 80 ? -17.217 -14.937 12.943 1.00 86.88 80 TYR A C 1
ATOM 623 O O . TYR A 1 80 ? -17.991 -14.590 12.057 1.00 86.88 80 TYR A O 1
ATOM 631 N N . VAL A 1 81 ? -16.505 -14.056 13.649 1.00 92.12 81 VAL A N 1
ATOM 632 C CA . VAL A 1 81 ? -16.596 -12.593 13.473 1.00 92.12 81 VAL A CA 1
ATOM 633 C C . VAL A 1 81 ? -16.191 -12.150 12.059 1.00 92.12 81 VAL A C 1
ATOM 635 O O . VAL A 1 81 ? -16.585 -11.073 11.612 1.00 92.12 81 VAL A O 1
ATOM 638 N N . GLY A 1 82 ? -15.410 -12.973 11.356 1.00 93.75 82 GLY A N 1
ATOM 639 C CA . GLY A 1 82 ? -14.808 -12.623 10.079 1.00 93.75 82 GLY A CA 1
ATOM 640 C C . GLY A 1 82 ? -15.780 -12.287 8.965 1.00 93.75 82 GLY A C 1
ATOM 641 O O . GLY A 1 82 ? -15.543 -11.317 8.255 1.00 93.75 82 GLY A O 1
ATOM 642 N N . ASP A 1 83 ? -16.883 -13.022 8.843 1.00 92.62 83 ASP A N 1
ATOM 643 C CA . ASP A 1 83 ? -17.830 -12.836 7.737 1.00 92.62 83 ASP A CA 1
ATOM 644 C C . ASP A 1 83 ? -18.517 -11.458 7.825 1.00 92.62 83 ASP A C 1
ATOM 646 O O . ASP A 1 83 ? -18.617 -10.711 6.848 1.00 92.62 83 ASP A O 1
ATOM 650 N N . GLU A 1 84 ? -18.931 -11.069 9.034 1.00 95.12 84 GLU A N 1
ATOM 651 C CA . GLU A 1 84 ? -19.507 -9.746 9.294 1.00 95.12 84 GLU A CA 1
ATOM 652 C C . GLU A 1 84 ? -18.462 -8.636 9.129 1.00 95.12 84 GLU A C 1
ATOM 654 O O . GLU A 1 84 ? -18.752 -7.562 8.589 1.00 95.12 84 GLU A O 1
ATOM 659 N N . MET A 1 85 ? -17.224 -8.899 9.553 1.00 95.94 85 MET A N 1
ATOM 660 C CA . MET A 1 85 ? -16.141 -7.938 9.408 1.00 95.94 85 MET A CA 1
ATOM 661 C C . MET A 1 85 ? -15.756 -7.709 7.947 1.00 95.94 85 MET A C 1
ATOM 663 O O . MET A 1 85 ? -15.556 -6.563 7.553 1.00 95.94 85 MET A O 1
ATOM 667 N N . GLU A 1 86 ? -15.717 -8.751 7.118 1.00 96.31 86 GLU A N 1
ATOM 668 C CA . GLU A 1 86 ? -15.444 -8.632 5.687 1.00 96.31 86 GLU A CA 1
ATOM 669 C C . GLU A 1 86 ? -16.461 -7.706 5.009 1.00 96.31 86 GLU A C 1
ATOM 671 O O . GLU A 1 86 ? -16.076 -6.820 4.241 1.00 96.31 86 GLU A O 1
ATOM 676 N N . SER A 1 87 ? -17.748 -7.837 5.344 1.00 95.56 87 SER A N 1
ATOM 677 C CA . SER A 1 87 ? -18.813 -6.967 4.826 1.00 95.56 87 SER A CA 1
ATOM 678 C C . SER A 1 87 ? -18.623 -5.500 5.230 1.00 95.56 87 SER A C 1
ATOM 680 O O . SER A 1 87 ? -18.771 -4.593 4.400 1.00 95.56 87 SER A O 1
ATOM 682 N N . VAL A 1 88 ? -18.272 -5.249 6.496 1.00 97.06 88 VAL A N 1
ATOM 683 C CA . VAL A 1 88 ? -17.989 -3.899 7.010 1.00 97.06 88 VAL A CA 1
ATOM 684 C C . VAL A 1 88 ? -16.752 -3.307 6.336 1.00 97.06 88 VAL A C 1
ATOM 686 O O . VAL A 1 88 ? -16.814 -2.200 5.797 1.00 97.06 88 VAL A O 1
ATOM 689 N N . MET A 1 89 ? -15.653 -4.058 6.312 1.00 97.06 89 MET A N 1
ATOM 690 C CA . MET A 1 89 ? -14.371 -3.623 5.764 1.00 97.06 89 MET A CA 1
ATOM 691 C C . MET A 1 89 ? -14.453 -3.367 4.263 1.00 97.06 89 MET A C 1
ATOM 693 O O . MET A 1 89 ? -14.004 -2.319 3.806 1.00 97.06 89 MET A O 1
ATOM 697 N N . THR A 1 90 ? -15.091 -4.260 3.503 1.00 96.44 90 THR A N 1
ATOM 698 C CA . THR A 1 90 ? -15.289 -4.094 2.055 1.00 96.44 90 THR A CA 1
ATOM 699 C C . THR A 1 90 ? -16.030 -2.796 1.760 1.00 96.44 90 THR A C 1
ATOM 701 O O . THR A 1 90 ? -15.607 -2.014 0.912 1.00 96.44 90 THR A O 1
ATOM 704 N N . ARG A 1 91 ? -17.117 -2.518 2.491 1.00 96.75 91 ARG A N 1
ATOM 705 C CA . ARG A 1 91 ? -17.906 -1.294 2.306 1.00 96.75 91 ARG A CA 1
ATOM 706 C C . ARG A 1 91 ? -17.121 -0.046 2.692 1.00 96.75 91 ARG A C 1
ATOM 708 O O . ARG A 1 91 ? -17.171 0.951 1.972 1.00 96.75 91 ARG A O 1
ATOM 715 N N . TRP A 1 92 ? -16.423 -0.080 3.822 1.00 97.38 92 TRP A N 1
ATOM 716 C CA . TRP A 1 92 ? -15.664 1.063 4.318 1.00 97.38 92 TRP A CA 1
ATOM 717 C C . TRP A 1 92 ? -14.496 1.409 3.388 1.00 97.38 92 TRP A C 1
ATOM 719 O O . TRP A 1 92 ? -14.400 2.550 2.935 1.00 97.38 92 TRP A O 1
ATOM 729 N N . LEU A 1 93 ? -13.691 0.413 3.003 1.00 96.50 93 LEU A N 1
ATOM 730 C CA . LEU A 1 93 ? -12.582 0.598 2.068 1.00 96.50 93 LEU A CA 1
ATOM 731 C C . LEU A 1 93 ? -13.083 1.060 0.694 1.00 96.50 93 LEU A C 1
ATOM 733 O O . LEU A 1 93 ? -12.601 2.063 0.177 1.00 96.50 93 LEU A O 1
ATOM 737 N N . ALA A 1 94 ? -14.117 0.416 0.141 1.00 94.81 94 ALA A N 1
ATOM 738 C CA . ALA A 1 94 ? -14.643 0.779 -1.175 1.00 94.81 94 ALA A CA 1
ATOM 739 C C . ALA A 1 94 ? -15.286 2.175 -1.228 1.00 94.81 94 ALA A C 1
ATOM 741 O O . ALA A 1 94 ? -15.312 2.804 -2.283 1.00 94.81 94 ALA A O 1
ATOM 742 N N . SER A 1 95 ? -15.840 2.664 -0.114 1.00 94.88 95 SER A N 1
ATOM 743 C CA . SER A 1 95 ? -16.529 3.962 -0.089 1.00 94.88 95 SER A CA 1
ATOM 744 C C . SER A 1 95 ? -15.624 5.144 0.245 1.00 94.88 95 SER A C 1
ATOM 746 O O . SER A 1 95 ? -15.937 6.258 -0.173 1.00 94.88 95 SER A O 1
ATOM 748 N N . LYS A 1 96 ? -14.538 4.929 0.999 1.00 94.38 96 LYS A N 1
ATOM 749 C CA . LYS A 1 96 ? -13.703 6.021 1.525 1.00 94.38 96 LYS A CA 1
ATOM 750 C C . LYS A 1 96 ? -12.211 5.896 1.237 1.00 94.38 96 LYS A C 1
ATOM 752 O O . LYS A 1 96 ? -11.545 6.921 1.212 1.00 94.38 96 LYS A O 1
ATOM 757 N N . HIS A 1 97 ? -11.709 4.680 1.035 1.00 95.56 97 HIS A N 1
ATOM 758 C CA . HIS A 1 97 ? -10.276 4.366 1.059 1.00 95.56 97 HIS A CA 1
ATOM 759 C C . HIS A 1 97 ? -9.882 3.465 -0.114 1.00 95.56 97 HIS A C 1
ATOM 761 O O . HIS A 1 97 ? -9.176 2.470 0.047 1.00 95.56 97 HIS A O 1
ATOM 767 N N . LEU A 1 98 ? -10.379 3.795 -1.312 1.00 93.62 98 LEU A N 1
ATOM 768 C CA . LEU A 1 98 ? -10.193 2.978 -2.514 1.00 93.62 98 LEU A CA 1
ATOM 769 C C . LEU A 1 98 ? -8.713 2.864 -2.913 1.00 93.62 98 LEU A C 1
ATOM 771 O O . LEU A 1 98 ? -8.312 1.874 -3.522 1.00 93.62 98 LEU A O 1
ATOM 775 N N . SER A 1 99 ? -7.913 3.873 -2.553 1.00 94.81 99 SER A N 1
ATOM 776 C CA . SER A 1 99 ? -6.484 3.921 -2.850 1.00 94.81 99 SER A CA 1
ATOM 777 C C . SER A 1 99 ? -5.598 3.388 -1.729 1.00 94.81 99 SER A C 1
ATOM 779 O O . SER A 1 99 ? -4.374 3.370 -1.867 1.00 94.81 99 SER A O 1
ATOM 781 N N . ALA A 1 100 ? -6.189 2.928 -0.625 1.00 96.50 100 ALA A N 1
ATOM 782 C CA . ALA A 1 100 ? -5.427 2.440 0.507 1.00 96.50 100 ALA A CA 1
ATOM 783 C C . ALA A 1 100 ? -4.778 1.080 0.214 1.00 96.50 100 ALA A C 1
ATOM 785 O O . ALA A 1 100 ? -5.384 0.178 -0.369 1.00 96.50 100 ALA A O 1
ATOM 786 N N . VAL A 1 101 ? -3.536 0.932 0.669 1.00 96.81 101 VAL A N 1
ATOM 787 C CA . VAL A 1 101 ? -2.733 -0.290 0.554 1.00 96.81 101 VAL A CA 1
ATOM 788 C C . VAL A 1 101 ? -2.453 -0.810 1.957 1.00 96.81 101 VAL A C 1
ATOM 790 O O . VAL A 1 101 ? -2.099 -0.034 2.848 1.00 96.81 101 VAL A O 1
ATOM 793 N N . THR A 1 102 ? -2.599 -2.119 2.182 1.00 96.06 102 THR A N 1
ATOM 794 C CA . THR A 1 102 ? -2.277 -2.707 3.492 1.00 96.06 102 THR A CA 1
ATOM 795 C C . THR A 1 102 ? -0.802 -2.488 3.835 1.00 96.06 102 THR A C 1
ATOM 797 O O . THR A 1 102 ? 0.084 -2.575 2.987 1.00 96.06 102 THR A O 1
ATOM 800 N N . PHE A 1 103 ? -0.523 -2.226 5.108 1.00 95.88 103 PHE A N 1
ATOM 801 C CA . PHE A 1 103 ? 0.797 -1.812 5.564 1.00 95.88 103 PHE A CA 1
ATOM 802 C C . PHE A 1 103 ? 1.070 -2.327 6.980 1.00 95.88 103 PHE A C 1
ATOM 804 O O . PHE A 1 103 ? 0.728 -1.695 7.978 1.00 95.88 103 PHE A O 1
ATOM 811 N N . LEU A 1 104 ? 1.720 -3.491 7.076 1.00 93.38 104 LEU A N 1
ATOM 812 C CA . LEU A 1 104 ? 1.961 -4.181 8.357 1.00 93.38 104 LEU A CA 1
ATOM 813 C C . LEU A 1 104 ? 2.934 -3.426 9.278 1.00 93.38 104 LEU A C 1
ATOM 815 O O . LEU A 1 104 ? 2.959 -3.619 10.491 1.00 93.38 104 LEU A O 1
ATOM 819 N N . LYS A 1 105 ? 3.767 -2.545 8.715 1.00 91.88 105 LYS A N 1
ATOM 820 C CA . LYS A 1 105 ? 4.755 -1.762 9.468 1.00 91.88 105 LYS A CA 1
ATOM 821 C C . LYS A 1 105 ? 4.221 -0.419 9.958 1.00 91.88 105 LYS A C 1
ATOM 823 O O . LYS A 1 105 ? 5.016 0.411 10.370 1.00 91.88 105 LYS A O 1
ATOM 828 N N . TRP A 1 106 ? 2.905 -0.211 9.996 1.00 91.75 106 TRP A N 1
ATOM 829 C CA . TRP A 1 106 ? 2.271 1.067 10.356 1.00 91.75 106 TRP A CA 1
ATOM 830 C C . TRP A 1 106 ? 2.793 1.702 11.657 1.00 91.75 106 TRP A C 1
ATOM 832 O O . TRP A 1 106 ? 2.870 2.924 11.751 1.00 91.75 106 TRP A O 1
ATOM 842 N N . LYS A 1 107 ? 3.224 0.898 12.642 1.00 92.50 107 LYS A N 1
ATOM 843 C CA . LYS A 1 107 ? 3.824 1.397 13.893 1.00 92.50 107 LYS A CA 1
ATOM 844 C C . LYS A 1 107 ? 5.079 2.251 13.660 1.00 92.50 107 LYS A C 1
ATOM 846 O O . LYS A 1 107 ? 5.340 3.141 14.462 1.00 92.50 107 LYS A O 1
ATOM 851 N N . SER A 1 108 ? 5.837 2.038 12.578 1.00 90.25 108 SER A N 1
ATOM 852 C CA . SER A 1 108 ? 6.996 2.883 12.236 1.00 90.25 108 SER A CA 1
ATOM 853 C C . SER A 1 108 ? 6.597 4.319 11.882 1.00 90.25 108 SER A C 1
ATOM 855 O O . SER A 1 108 ? 7.404 5.232 12.027 1.00 90.25 108 SER A O 1
ATOM 857 N N . LEU A 1 109 ? 5.342 4.534 11.478 1.00 89.38 109 LEU A N 1
ATOM 858 C CA . LEU A 1 109 ? 4.798 5.839 11.101 1.00 89.38 109 LEU A CA 1
ATOM 859 C C . LEU A 1 109 ? 4.348 6.663 12.311 1.00 89.38 109 LEU A C 1
ATOM 861 O O . LEU A 1 109 ? 4.003 7.834 12.171 1.00 89.38 109 LEU A O 1
ATOM 865 N N . LEU A 1 110 ? 4.359 6.071 13.505 1.00 89.12 110 LEU A N 1
ATOM 866 C CA . LEU A 1 110 ? 4.000 6.748 14.746 1.00 89.12 110 LEU A CA 1
ATOM 867 C C . LEU A 1 110 ? 5.151 7.569 15.349 1.00 89.12 110 LEU A C 1
ATOM 869 O O . LEU A 1 110 ? 4.899 8.374 16.243 1.00 89.12 110 LEU A O 1
ATOM 873 N N . GLY A 1 111 ? 6.395 7.387 14.893 1.00 86.50 111 GLY A N 1
ATOM 874 C CA . GLY A 1 111 ? 7.561 8.056 15.477 1.00 86.50 111 GLY A CA 1
ATOM 875 C C . GLY A 1 111 ? 7.746 7.698 16.956 1.00 86.50 111 GLY A C 1
ATOM 876 O O . GLY A 1 111 ? 7.849 6.523 17.302 1.00 86.50 111 GLY A O 1
ATOM 877 N N . ASP A 1 112 ? 7.758 8.710 17.826 1.00 88.25 112 ASP A N 1
ATOM 878 C CA . ASP A 1 112 ? 7.955 8.553 19.277 1.00 88.25 112 ASP A CA 1
ATOM 879 C C . ASP A 1 112 ? 6.659 8.227 20.052 1.00 88.25 112 ASP A C 1
ATOM 881 O O . ASP A 1 112 ? 6.673 8.102 21.282 1.00 88.25 112 ASP A O 1
ATOM 885 N N . LEU A 1 113 ? 5.517 8.110 19.365 1.00 89.12 113 LEU A N 1
ATOM 886 C CA . LEU A 1 113 ? 4.232 7.847 20.011 1.00 89.12 113 LEU A CA 1
ATOM 887 C C . LEU A 1 113 ? 4.128 6.399 20.506 1.00 89.12 113 LEU A C 1
ATOM 889 O O . LEU A 1 113 ? 4.590 5.448 19.876 1.00 89.12 113 LEU A O 1
ATOM 893 N N . VAL A 1 114 ? 3.455 6.220 21.645 1.00 88.62 114 VAL A N 1
ATOM 894 C CA . VAL A 1 114 ? 3.231 4.895 22.234 1.00 88.62 114 VAL A CA 1
ATOM 895 C C . VAL A 1 114 ? 2.159 4.152 21.444 1.00 88.62 114 VAL A C 1
ATOM 897 O O . VAL A 1 114 ? 0.971 4.427 21.604 1.00 88.62 114 VAL A O 1
ATOM 900 N N . ALA A 1 115 ? 2.581 3.175 20.640 1.00 88.75 115 ALA A N 1
ATOM 901 C CA . ALA A 1 115 ? 1.672 2.350 19.855 1.00 88.75 115 ALA A CA 1
ATOM 902 C C . ALA A 1 115 ? 0.660 1.602 20.751 1.00 88.75 115 ALA A C 1
ATOM 904 O O . ALA A 1 115 ? 1.074 0.963 21.727 1.00 88.75 115 ALA A O 1
ATOM 905 N N . PRO A 1 116 ? -0.647 1.646 20.431 1.00 92.00 116 PRO A N 1
ATOM 906 C CA . PRO A 1 116 ? -1.635 0.808 21.095 1.00 92.00 116 PRO A CA 1
ATOM 907 C C . PRO A 1 116 ? -1.422 -0.667 20.737 1.00 92.00 116 PRO A C 1
ATOM 909 O O . PRO A 1 116 ? -1.035 -1.006 19.615 1.00 92.00 116 PRO A O 1
ATOM 912 N N . ASP A 1 117 ? -1.721 -1.533 21.694 1.00 89.38 117 ASP A N 1
ATOM 913 C CA . ASP A 1 117 ? -1.761 -2.986 21.551 1.00 89.38 117 ASP A CA 1
ATOM 914 C C . ASP A 1 117 ? -3.222 -3.458 21.488 1.00 89.38 117 ASP A C 1
ATOM 916 O O . ASP A 1 117 ? -3.708 -4.238 22.307 1.00 89.38 117 ASP A O 1
ATOM 920 N N . LEU A 1 118 ? -3.965 -2.875 20.543 1.00 87.06 118 LEU A N 1
ATOM 921 C CA . LEU A 1 118 ? -5.328 -3.285 20.215 1.00 87.06 118 LEU A CA 1
ATOM 922 C C . LEU A 1 118 ? -5.315 -4.403 19.180 1.00 87.06 118 LEU A C 1
ATOM 924 O O . LEU A 1 118 ? -4.375 -4.538 18.398 1.00 87.06 118 LEU A O 1
ATOM 928 N N . ASN A 1 119 ? -6.423 -5.140 19.124 1.00 86.44 119 ASN A N 1
ATOM 929 C CA . ASN A 1 119 ? -6.692 -6.041 18.016 1.00 86.44 119 ASN A CA 1
ATOM 930 C C . ASN A 1 119 ? -7.088 -5.222 16.775 1.00 86.44 119 ASN A C 1
ATOM 932 O O . ASN A 1 119 ? -8.263 -4.886 16.581 1.00 86.44 119 ASN A O 1
ATOM 936 N N . PHE A 1 120 ? -6.085 -4.830 15.991 1.00 94.44 120 PHE A N 1
ATOM 937 C CA . PHE A 1 120 ? -6.295 -4.210 14.691 1.00 94.44 120 PHE A CA 1
ATOM 938 C C . PHE A 1 120 ? -6.703 -5.278 13.691 1.00 94.44 120 PHE A C 1
ATOM 940 O O . PHE A 1 120 ? -5.968 -6.230 13.452 1.00 94.44 120 PHE A O 1
ATOM 947 N N . TRP A 1 121 ? -7.868 -5.084 13.088 1.00 96.50 121 TRP A N 1
ATOM 948 C CA . TRP A 1 121 ? -8.341 -5.964 12.037 1.00 96.50 121 TRP A CA 1
ATOM 949 C C . TRP A 1 121 ? -7.641 -5.677 10.714 1.00 96.50 121 TRP A C 1
ATOM 951 O O . TRP A 1 121 ? -7.293 -6.584 9.970 1.00 96.50 121 TRP A O 1
ATOM 961 N N . TRP A 1 122 ? -7.407 -4.399 10.424 1.00 96.81 122 TRP A N 1
ATOM 962 C CA . TRP A 1 122 ? -6.759 -3.987 9.191 1.00 96.81 122 TRP A CA 1
ATOM 963 C C . TRP A 1 122 ? -5.956 -2.713 9.410 1.00 96.81 122 TRP A C 1
ATOM 965 O O . TRP A 1 122 ? -6.406 -1.789 10.092 1.00 96.81 122 TRP A O 1
ATOM 975 N N . THR A 1 123 ? -4.771 -2.651 8.814 1.00 96.00 123 THR A N 1
ATOM 976 C CA . THR A 1 123 ? -3.916 -1.463 8.843 1.00 96.00 123 THR A CA 1
ATOM 977 C C . THR A 1 123 ? -3.313 -1.226 7.478 1.00 96.00 123 THR A C 1
ATOM 979 O O . THR A 1 123 ? -2.735 -2.136 6.881 1.00 96.00 123 THR A O 1
ATOM 982 N N . GLY A 1 124 ? -3.378 0.013 7.021 1.00 96.62 124 GLY A N 1
ATOM 983 C CA . GLY A 1 124 ? -2.834 0.424 5.748 1.00 96.62 124 GLY A CA 1
ATOM 984 C C . GLY A 1 124 ? -2.447 1.885 5.723 1.00 96.62 124 GLY A C 1
ATOM 985 O O . GLY A 1 124 ? -2.555 2.618 6.712 1.00 96.62 124 GLY A O 1
ATOM 986 N N . VAL A 1 125 ? -1.970 2.283 4.558 1.00 96.50 125 VAL A N 1
ATOM 987 C CA . VAL A 1 125 ? -1.614 3.656 4.245 1.00 96.50 125 VAL A CA 1
ATOM 988 C C . VAL A 1 125 ? -2.374 4.103 3.018 1.00 96.50 125 VAL A C 1
ATOM 990 O O . VAL A 1 125 ? -2.665 3.311 2.125 1.00 96.50 125 VAL A O 1
ATOM 993 N N . GLU A 1 126 ? -2.671 5.388 2.986 1.00 95.56 126 GLU A N 1
ATOM 994 C CA . GLU A 1 126 ? -3.267 6.051 1.844 1.00 95.56 126 GLU A CA 1
ATOM 995 C C . GLU A 1 126 ? -2.513 7.352 1.579 1.00 95.56 126 GLU A C 1
ATOM 997 O O . GLU A 1 126 ? -2.017 8.020 2.501 1.00 95.56 126 GLU A O 1
ATOM 1002 N N . VAL A 1 127 ? -2.368 7.700 0.306 1.00 89.75 127 VAL A N 1
ATOM 1003 C CA . VAL A 1 127 ? -1.821 8.992 -0.087 1.00 89.75 127 VAL A CA 1
ATOM 1004 C C . VAL A 1 127 ? -2.742 9.618 -1.115 1.00 89.75 127 VAL A C 1
ATOM 1006 O O . VAL A 1 127 ? -2.881 9.113 -2.226 1.00 89.75 127 VAL A O 1
ATOM 1009 N N . GLU A 1 128 ? -3.328 10.757 -0.752 1.00 79.69 128 GLU A N 1
ATOM 1010 C CA . GLU A 1 128 ? -3.915 11.648 -1.742 1.00 79.69 128 GLU A CA 1
ATOM 1011 C C . GLU A 1 128 ? -2.794 12.179 -2.636 1.00 79.69 128 GLU A C 1
ATOM 1013 O O . GLU A 1 128 ? -1.809 12.752 -2.159 1.00 79.69 128 GLU A O 1
ATOM 1018 N N . ALA A 1 129 ? -2.935 11.954 -3.939 1.00 68.44 129 ALA A N 1
ATOM 1019 C CA . ALA A 1 129 ? -2.007 12.469 -4.925 1.00 68.44 129 ALA A CA 1
ATOM 1020 C C . ALA A 1 129 ? -1.907 13.994 -4.821 1.00 68.44 129 ALA A C 1
ATOM 1022 O O . ALA A 1 129 ? -2.900 14.702 -4.982 1.00 68.44 129 ALA A O 1
ATOM 1023 N N . GLY A 1 130 ? -0.701 14.508 -4.581 1.00 69.69 130 GLY A N 1
ATOM 1024 C CA . GLY A 1 130 ? -0.442 15.934 -4.744 1.00 69.69 130 GLY A CA 1
ATOM 1025 C C . GLY A 1 130 ? -0.479 16.328 -6.222 1.00 69.69 130 GLY A C 1
ATOM 1026 O O . GLY A 1 130 ? -0.109 15.529 -7.086 1.00 69.69 130 GLY A O 1
ATOM 1027 N N . ASP A 1 131 ? -0.842 17.582 -6.503 1.00 72.75 131 ASP A N 1
ATOM 1028 C CA . ASP A 1 131 ? -0.896 18.139 -7.867 1.00 72.75 131 ASP A CA 1
ATOM 1029 C C . ASP A 1 131 ? 0.412 17.923 -8.654 1.00 72.75 131 ASP A C 1
ATOM 1031 O O . ASP A 1 131 ? 0.384 17.772 -9.876 1.00 72.75 131 ASP A O 1
ATOM 1035 N N . GLU A 1 132 ? 1.555 17.860 -7.958 1.00 74.69 132 GLU A N 1
ATOM 1036 C CA . GLU A 1 132 ? 2.892 17.663 -8.539 1.00 74.69 132 GLU A CA 1
ATOM 1037 C C . GLU A 1 132 ? 3.039 16.339 -9.312 1.00 74.69 132 GLU A C 1
ATOM 1039 O O . GLU A 1 132 ? 3.802 16.292 -10.272 1.00 74.69 132 GLU A O 1
ATOM 1044 N N . TYR A 1 133 ? 2.297 15.287 -8.945 1.00 80.69 133 TYR A N 1
ATOM 1045 C CA . TYR A 1 133 ? 2.361 13.969 -9.599 1.00 80.69 133 TYR A CA 1
ATOM 1046 C C . TYR A 1 133 ? 1.172 13.689 -10.528 1.00 80.69 133 TYR A C 1
ATOM 1048 O O . TYR A 1 133 ? 1.085 12.598 -11.089 1.00 80.69 133 TYR A O 1
ATOM 1056 N N . SER A 1 134 ? 0.264 14.653 -10.710 1.00 82.44 134 SER A N 1
ATOM 1057 C CA . SER A 1 134 ? -0.980 14.474 -11.478 1.00 82.44 134 SER A CA 1
ATOM 1058 C C . SER A 1 134 ? -0.742 13.925 -12.889 1.00 82.44 134 SER A C 1
ATOM 1060 O O . SER A 1 134 ? -1.319 12.906 -13.248 1.00 82.44 134 SER A O 1
ATOM 1062 N N . SER A 1 135 ? 0.190 14.505 -13.651 1.00 83.38 135 SER A N 1
ATOM 1063 C CA . SER A 1 135 ? 0.509 14.042 -15.011 1.00 83.38 135 SER A CA 1
ATOM 1064 C C . SER A 1 135 ? 1.104 12.631 -15.057 1.00 83.38 135 SER A C 1
ATOM 1066 O O . SER A 1 135 ? 0.860 11.885 -16.001 1.00 83.38 135 SER A O 1
ATOM 1068 N N . ILE A 1 136 ? 1.888 12.258 -14.041 1.00 87.31 136 ILE A N 1
ATOM 1069 C CA . ILE A 1 136 ? 2.490 10.922 -13.918 1.00 87.31 136 ILE A CA 1
ATOM 1070 C C . ILE A 1 136 ? 1.402 9.889 -13.595 1.00 87.31 136 ILE A C 1
ATOM 1072 O O . ILE A 1 136 ? 1.402 8.785 -14.142 1.00 87.31 136 ILE A O 1
ATOM 1076 N N . LEU A 1 137 ? 0.449 10.246 -12.735 1.00 86.31 137 LEU A N 1
ATOM 1077 C CA . LEU A 1 137 ? -0.681 9.389 -12.383 1.00 86.31 137 LEU A CA 1
ATOM 1078 C C . LEU A 1 137 ? -1.660 9.212 -13.542 1.00 86.31 137 LEU A C 1
ATOM 1080 O O . LEU A 1 137 ? -2.073 8.082 -13.796 1.00 86.31 137 LEU A O 1
ATOM 1084 N N . ASP A 1 138 ? -1.951 10.281 -14.286 1.00 85.50 138 ASP A N 1
ATOM 1085 C CA . ASP A 1 138 ? -2.787 10.221 -15.489 1.00 85.50 138 ASP A CA 1
ATOM 1086 C C . ASP A 1 138 ? -2.196 9.254 -16.529 1.00 85.50 138 ASP A C 1
ATOM 1088 O O . ASP A 1 138 ? -2.918 8.452 -17.123 1.00 85.50 138 ASP A O 1
ATOM 1092 N N . GLY A 1 139 ? -0.870 9.279 -16.719 1.00 82.31 139 GLY A N 1
ATOM 1093 C CA . GLY A 1 139 ? -0.183 8.305 -17.570 1.00 82.31 139 GLY A CA 1
ATOM 1094 C C . GLY A 1 139 ? -0.231 6.881 -17.002 1.00 82.31 139 GLY A C 1
ATOM 1095 O O . GLY A 1 139 ? -0.397 5.916 -17.749 1.00 82.31 139 GLY A O 1
ATOM 1096 N N . SER A 1 140 ? -0.112 6.731 -15.680 1.00 85.56 140 SER A N 1
ATOM 1097 C CA . SER A 1 140 ? -0.047 5.423 -15.012 1.00 85.56 140 SER A CA 1
ATOM 1098 C C . SER A 1 140 ? -1.373 4.659 -15.041 1.00 85.56 140 SER A C 1
ATOM 1100 O O . SER A 1 140 ? -1.357 3.435 -15.157 1.00 85.56 140 SER A O 1
ATOM 1102 N N . ASP A 1 141 ? -2.516 5.348 -14.959 1.00 81.88 141 ASP A N 1
ATOM 1103 C CA . ASP A 1 141 ? -3.847 4.733 -14.785 1.00 81.88 141 ASP A CA 1
ATOM 1104 C C . ASP A 1 141 ? -4.172 3.659 -15.842 1.00 81.88 141 ASP A C 1
ATOM 1106 O O . ASP A 1 141 ? -4.756 2.610 -15.549 1.00 81.88 141 ASP A O 1
ATOM 1110 N N . SER A 1 142 ? -3.722 3.881 -17.079 1.00 83.94 142 SER A N 1
ATOM 1111 C CA . SER A 1 142 ? -3.946 2.952 -18.193 1.00 83.94 142 SER A CA 1
ATOM 1112 C C . SER A 1 142 ? -2.832 1.922 -18.412 1.00 83.94 142 SER A C 1
ATOM 1114 O O . SER A 1 142 ? -3.024 0.980 -19.179 1.00 83.94 142 SER A O 1
ATOM 1116 N N . LEU A 1 143 ? -1.686 2.082 -17.743 1.00 92.12 143 LEU A N 1
ATOM 1117 C CA . LEU A 1 143 ? -0.543 1.168 -17.835 1.00 92.12 143 LEU A CA 1
ATOM 1118 C C . LEU A 1 143 ? -0.468 0.183 -16.673 1.00 92.12 143 LEU A C 1
ATOM 1120 O O . LEU A 1 143 ? 0.286 -0.780 -16.757 1.00 92.12 143 LEU A O 1
ATOM 1124 N N . VAL A 1 144 ? -1.196 0.425 -15.588 1.00 93.94 144 VAL A N 1
ATOM 1125 C CA . VAL A 1 144 ? -1.187 -0.415 -14.387 1.00 93.94 144 VAL A CA 1
ATOM 1126 C C . VAL A 1 144 ? -2.273 -1.492 -14.494 1.00 93.94 144 VAL A C 1
ATOM 1128 O O . VAL A 1 144 ? -3.354 -1.216 -15.031 1.00 93.94 144 VAL A O 1
ATOM 1131 N N . PRO A 1 145 ? -2.032 -2.716 -13.986 1.00 94.00 145 PRO A N 1
ATOM 1132 C CA . PRO A 1 145 ? -3.054 -3.751 -14.001 1.00 94.00 145 PRO A CA 1
ATOM 1133 C C . PRO A 1 145 ? -4.294 -3.385 -13.181 1.00 94.00 145 PRO A C 1
ATOM 1135 O O . PRO A 1 145 ? -4.213 -2.632 -12.207 1.00 94.00 145 PRO A O 1
ATOM 1138 N N . GLU A 1 146 ? -5.448 -3.948 -13.547 1.00 93.44 146 GLU A N 1
ATOM 1139 C CA . GLU A 1 146 ? -6.743 -3.622 -12.928 1.00 93.44 146 GLU A CA 1
ATOM 1140 C C . GLU A 1 146 ? -6.722 -3.803 -11.403 1.00 93.44 146 GLU A C 1
ATOM 1142 O O . GLU A 1 146 ? -7.190 -2.924 -10.678 1.00 93.44 146 GLU A O 1
ATOM 1147 N N . SER A 1 147 ? -6.078 -4.873 -10.925 1.00 94.75 147 SER A N 1
ATOM 1148 C CA . SER A 1 147 ? -5.920 -5.207 -9.504 1.00 94.75 147 SER A CA 1
ATOM 1149 C C . SER A 1 147 ? -5.246 -4.102 -8.674 1.00 94.75 147 SER A C 1
ATOM 1151 O O . SER A 1 147 ? -5.474 -3.999 -7.473 1.00 94.75 147 SER A O 1
ATOM 1153 N N . PHE A 1 148 ? -4.434 -3.245 -9.302 1.00 95.12 148 PHE A N 1
ATOM 1154 C CA . PHE A 1 148 ? -3.662 -2.196 -8.624 1.00 95.12 148 PHE A CA 1
ATOM 1155 C C . PHE A 1 148 ? -4.114 -0.777 -8.975 1.00 95.12 148 PHE A C 1
ATOM 1157 O O . PHE A 1 148 ? -3.667 0.176 -8.334 1.00 95.12 148 PHE A O 1
ATOM 1164 N N . ARG A 1 149 ? -4.996 -0.612 -9.971 1.00 92.69 149 ARG A N 1
ATOM 1165 C CA . ARG A 1 149 ? -5.335 0.695 -10.553 1.00 92.69 149 ARG A CA 1
ATOM 1166 C C . ARG A 1 149 ? -5.788 1.707 -9.505 1.00 92.69 149 ARG A C 1
ATOM 1168 O O . ARG A 1 149 ? -5.240 2.798 -9.429 1.00 92.69 149 ARG A O 1
ATOM 1175 N N . ASN A 1 150 ? -6.724 1.327 -8.638 1.00 92.44 150 ASN A N 1
ATOM 1176 C CA . ASN A 1 150 ? -7.244 2.244 -7.618 1.00 92.44 150 ASN A CA 1
ATOM 1177 C C . ASN A 1 150 ? -6.180 2.665 -6.590 1.00 92.44 150 ASN A C 1
ATOM 1179 O O . ASN A 1 150 ? -6.270 3.745 -6.015 1.00 92.44 150 ASN A O 1
ATOM 1183 N N . GLN A 1 151 ? -5.169 1.824 -6.370 1.00 94.62 151 GLN A N 1
ATOM 1184 C CA . GLN A 1 151 ? -4.125 2.011 -5.365 1.00 94.62 151 GLN A CA 1
ATOM 1185 C C . GLN A 1 151 ? -2.863 2.683 -5.919 1.00 94.62 151 GLN A C 1
ATOM 1187 O O . GLN A 1 151 ? -1.941 2.963 -5.145 1.00 94.62 151 GLN A O 1
ATOM 1192 N N . ILE A 1 152 ? -2.794 2.962 -7.229 1.00 93.81 152 ILE A N 1
ATOM 1193 C CA . ILE A 1 152 ? -1.585 3.520 -7.846 1.00 93.81 152 ILE A CA 1
ATOM 1194 C C . ILE A 1 152 ? -1.086 4.819 -7.193 1.00 93.81 152 ILE A C 1
ATOM 1196 O O . ILE A 1 152 ? 0.131 4.936 -7.030 1.00 93.81 152 ILE A O 1
ATOM 1200 N N . PRO A 1 153 ? -1.941 5.757 -6.720 1.00 93.38 153 PRO A N 1
ATOM 1201 C CA . PRO A 1 153 ? -1.454 6.968 -6.059 1.00 93.38 153 PRO A CA 1
ATOM 1202 C C . PRO A 1 153 ? -0.626 6.664 -4.811 1.00 93.38 153 PRO A C 1
ATOM 1204 O O . PRO A 1 153 ? 0.425 7.270 -4.588 1.00 93.38 153 PRO A O 1
ATOM 1207 N N . THR A 1 154 ? -1.061 5.678 -4.027 1.00 94.81 154 THR A N 1
ATOM 1208 C CA . THR A 1 154 ? -0.385 5.253 -2.801 1.00 94.81 154 THR A CA 1
ATOM 1209 C C . THR A 1 154 ? 0.910 4.511 -3.115 1.00 94.81 154 THR A C 1
ATOM 1211 O O . THR A 1 154 ? 1.946 4.850 -2.543 1.00 94.81 154 THR A O 1
ATOM 1214 N N . TRP A 1 155 ? 0.888 3.554 -4.051 1.00 95.25 155 TRP A N 1
ATOM 1215 C CA . TRP A 1 155 ? 2.090 2.823 -4.475 1.00 95.25 155 TRP A CA 1
ATOM 1216 C C . TRP A 1 155 ? 3.176 3.761 -5.004 1.00 95.25 155 TRP A C 1
ATOM 1218 O O . TRP A 1 155 ? 4.330 3.677 -4.578 1.00 95.25 155 TRP A O 1
ATOM 1228 N N . LEU A 1 156 ? 2.797 4.693 -5.880 1.00 92.88 156 LEU A N 1
ATOM 1229 C CA . LEU A 1 156 ? 3.719 5.670 -6.440 1.00 92.88 156 LEU A CA 1
ATOM 1230 C C . LEU A 1 156 ? 4.283 6.585 -5.353 1.00 92.88 156 LEU A C 1
ATOM 1232 O O . LEU A 1 156 ? 5.487 6.808 -5.299 1.00 92.88 156 LEU A O 1
ATOM 1236 N N . SER A 1 157 ? 3.437 7.081 -4.452 1.00 91.56 157 SER A N 1
ATOM 1237 C CA . SER A 1 157 ? 3.878 7.968 -3.374 1.00 91.56 157 SER A CA 1
ATOM 1238 C C . SER A 1 157 ? 4.857 7.288 -2.414 1.00 91.56 157 SER A C 1
ATOM 1240 O O . SER A 1 157 ? 5.816 7.920 -1.972 1.00 91.56 157 SER A O 1
ATOM 1242 N N . LEU A 1 158 ? 4.639 6.005 -2.102 1.00 92.00 158 LEU A N 1
ATOM 1243 C CA . LEU A 1 158 ? 5.565 5.201 -1.300 1.00 92.00 158 LEU A CA 1
ATOM 1244 C C . LEU A 1 158 ? 6.916 5.040 -2.001 1.00 92.00 158 LEU A C 1
ATOM 1246 O O . LEU A 1 158 ? 7.954 5.278 -1.383 1.00 92.00 158 LEU A O 1
ATOM 1250 N N . LEU A 1 159 ? 6.897 4.693 -3.291 1.00 92.94 159 LEU A N 1
ATOM 1251 C CA . LEU A 1 159 ? 8.106 4.566 -4.102 1.00 92.94 159 LEU A CA 1
ATOM 1252 C C . LEU A 1 159 ? 8.881 5.887 -4.154 1.00 92.94 159 LEU A C 1
ATOM 1254 O O . LEU A 1 159 ? 10.053 5.925 -3.795 1.00 92.94 159 LEU A O 1
ATOM 1258 N N . MET A 1 160 ? 8.213 6.983 -4.520 1.00 90.50 160 MET A N 1
ATOM 1259 C CA . MET A 1 160 ? 8.829 8.307 -4.647 1.00 90.50 160 MET A CA 1
ATOM 1260 C C . MET A 1 160 ? 9.435 8.789 -3.332 1.00 90.50 160 MET A C 1
ATOM 1262 O O . MET A 1 160 ? 10.536 9.342 -3.324 1.00 90.50 160 MET A O 1
ATOM 1266 N N . HIS A 1 161 ? 8.751 8.544 -2.211 1.00 88.75 161 HIS A N 1
ATOM 1267 C CA . HIS A 1 161 ? 9.268 8.884 -0.892 1.00 88.75 161 HIS A CA 1
ATOM 1268 C C . HIS A 1 161 ? 10.588 8.163 -0.591 1.00 88.75 161 HIS A C 1
ATOM 1270 O O . HIS A 1 161 ? 11.541 8.802 -0.142 1.00 88.75 161 HIS A O 1
ATOM 1276 N N . CYS A 1 162 ? 10.665 6.861 -0.877 1.00 89.62 162 CYS A N 1
ATOM 1277 C CA . CYS A 1 162 ? 11.866 6.058 -0.646 1.00 89.62 162 CYS A CA 1
ATOM 1278 C C . CYS A 1 162 ? 12.988 6.337 -1.654 1.00 89.62 162 CYS A C 1
ATOM 1280 O O . CYS A 1 162 ? 14.150 6.364 -1.259 1.00 89.62 162 CYS A O 1
ATOM 1282 N N . SER A 1 163 ? 12.663 6.648 -2.910 1.00 87.50 163 SER A N 1
ATOM 1283 C CA . SER A 1 163 ? 13.644 7.097 -3.909 1.00 87.50 163 SER A CA 1
ATOM 1284 C C . SER A 1 163 ? 14.151 8.531 -3.655 1.00 87.50 163 SER A C 1
ATOM 1286 O O . SER A 1 163 ? 15.060 9.001 -4.338 1.00 87.50 163 SER A O 1
ATOM 1288 N N . GLY A 1 164 ? 13.604 9.246 -2.662 1.00 84.06 164 GLY A N 1
ATOM 1289 C CA . GLY A 1 164 ? 14.043 10.594 -2.284 1.00 84.06 164 GLY A CA 1
ATOM 1290 C C . GLY A 1 164 ? 13.466 11.717 -3.151 1.00 84.06 164 GLY A C 1
ATOM 1291 O O . GLY A 1 164 ? 13.958 12.850 -3.105 1.00 84.06 164 GLY A O 1
ATOM 1292 N N . PHE A 1 165 ? 12.409 11.442 -3.915 1.00 79.38 165 PHE A N 1
ATOM 1293 C CA . PHE A 1 165 ? 11.699 12.442 -4.705 1.00 79.38 165 PHE A CA 1
ATOM 1294 C C . PHE A 1 165 ? 10.728 13.226 -3.817 1.00 79.38 165 PHE A C 1
ATOM 1296 O O . PHE A 1 165 ? 9.606 12.812 -3.536 1.00 79.38 165 PHE A O 1
ATOM 1303 N N . GLY A 1 166 ? 11.194 14.378 -3.330 1.00 65.25 166 GLY A N 1
ATOM 1304 C CA . GLY A 1 166 ? 10.371 15.300 -2.542 1.00 65.25 166 GLY A CA 1
ATOM 1305 C C . GLY A 1 166 ? 9.575 16.296 -3.389 1.00 65.25 166 GLY A C 1
ATOM 1306 O O . GLY A 1 166 ? 8.447 16.614 -3.027 1.00 65.25 166 GLY A O 1
ATOM 1307 N N . ARG A 1 167 ? 10.174 16.803 -4.477 1.00 70.25 167 ARG A N 1
ATOM 1308 C CA . ARG A 1 167 ? 9.598 17.789 -5.409 1.00 70.25 167 ARG A CA 1
ATOM 1309 C C . ARG A 1 167 ? 10.212 17.650 -6.800 1.00 70.25 167 ARG A C 1
ATOM 1311 O O . ARG A 1 167 ? 11.423 17.453 -6.923 1.00 70.25 167 ARG A O 1
ATOM 1318 N N . LEU A 1 168 ? 9.404 17.833 -7.843 1.00 76.44 168 LEU A N 1
ATOM 1319 C CA . LEU A 1 168 ? 9.850 17.798 -9.243 1.00 76.44 168 LEU A CA 1
ATOM 1320 C C . LEU A 1 168 ? 10.440 19.153 -9.681 1.00 76.44 168 LEU A C 1
ATOM 1322 O O . LEU A 1 168 ? 9.852 19.898 -10.459 1.00 76.44 168 LEU A O 1
ATOM 1326 N N . GLU A 1 169 ? 11.615 19.504 -9.151 1.00 81.56 169 GLU A N 1
ATOM 1327 C CA . GLU A 1 169 ? 12.208 20.847 -9.323 1.00 81.56 169 GLU A CA 1
ATOM 1328 C C . GLU A 1 169 ? 13.039 21.021 -10.608 1.00 81.56 169 GLU A C 1
ATOM 1330 O O . GLU A 1 169 ? 13.487 22.125 -10.922 1.00 81.56 169 GLU A O 1
ATOM 1335 N N . SER A 1 170 ? 13.278 19.945 -11.361 1.00 85.62 170 SER A N 1
ATOM 1336 C CA . SER A 1 170 ? 14.032 19.994 -12.615 1.00 85.62 170 SER A CA 1
ATOM 1337 C C . SER A 1 170 ? 13.533 18.961 -13.613 1.00 85.62 170 SER A C 1
ATOM 1339 O O . SER A 1 170 ? 12.967 17.937 -13.235 1.00 85.62 170 SER A O 1
ATOM 1341 N N . GLU A 1 171 ? 13.823 19.181 -14.893 1.00 84.81 171 GLU A N 1
ATOM 1342 C CA . GLU A 1 171 ? 13.519 18.200 -15.932 1.00 84.81 171 GLU A CA 1
ATOM 1343 C C . GLU A 1 171 ? 14.217 16.855 -15.682 1.00 84.81 171 GLU A C 1
ATOM 1345 O O . GLU A 1 171 ? 13.674 15.820 -16.050 1.00 84.81 171 GLU A O 1
ATOM 1350 N N . GLN A 1 172 ? 15.427 16.831 -15.098 1.00 86.38 172 GLN A N 1
ATOM 1351 C CA . GLN A 1 172 ? 16.104 15.569 -14.749 1.00 86.38 172 GLN A CA 1
ATOM 1352 C C . GLN A 1 172 ? 15.292 14.790 -13.722 1.00 86.38 172 GLN A C 1
ATOM 1354 O O . GLN A 1 172 ? 15.021 13.614 -13.919 1.00 86.38 172 GLN A O 1
ATOM 1359 N N . VAL A 1 173 ? 14.874 15.468 -12.656 1.00 87.19 173 VAL A N 1
ATOM 1360 C CA . VAL A 1 173 ? 14.070 14.856 -11.595 1.00 87.19 173 VAL A CA 1
ATOM 1361 C C . VAL A 1 173 ? 12.725 14.374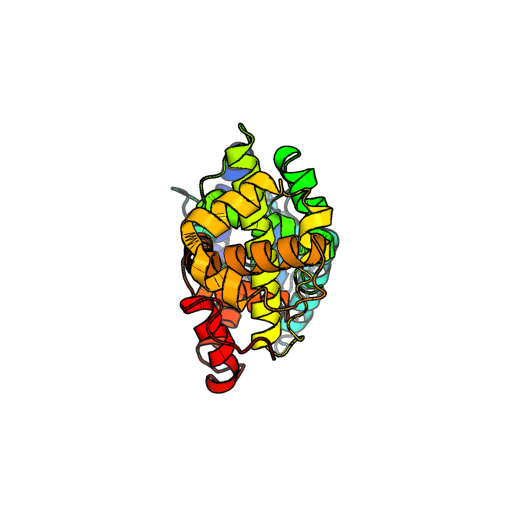 -12.140 1.00 87.19 173 VAL A C 1
ATOM 1363 O O . VAL A 1 173 ? 12.297 13.282 -11.793 1.00 87.19 173 VAL A O 1
ATOM 1366 N N . ASN A 1 174 ? 12.096 15.138 -13.039 1.00 88.25 174 ASN A N 1
ATOM 1367 C CA . ASN A 1 174 ? 10.858 14.718 -13.696 1.00 88.25 174 ASN A CA 1
ATOM 1368 C C . ASN A 1 174 ? 11.053 13.443 -14.536 1.00 88.25 174 ASN A C 1
ATOM 1370 O O . ASN A 1 174 ? 10.266 12.512 -14.432 1.00 88.25 174 ASN A O 1
ATOM 1374 N N . TYR A 1 175 ? 12.134 13.368 -15.320 1.00 90.62 175 TYR A N 1
ATOM 1375 C CA . TYR A 1 175 ? 12.457 12.168 -16.094 1.00 90.62 175 TYR A CA 1
ATOM 1376 C C . TYR A 1 175 ? 12.659 10.941 -15.194 1.00 90.62 175 TYR A C 1
ATOM 1378 O O . TYR A 1 175 ? 12.070 9.898 -15.462 1.00 90.62 175 TYR A O 1
ATOM 1386 N N . GLU A 1 176 ? 13.426 11.062 -14.106 1.00 91.44 176 GLU A N 1
ATOM 1387 C CA . GLU A 1 176 ? 13.620 9.939 -13.176 1.00 91.44 176 GLU A CA 1
ATOM 1388 C C . GLU A 1 176 ? 12.307 9.514 -12.505 1.00 91.44 176 GLU A C 1
ATOM 1390 O O . GLU A 1 176 ? 12.030 8.320 -12.418 1.00 91.44 176 GLU A O 1
ATOM 1395 N N . ALA A 1 177 ? 11.458 10.467 -12.108 1.00 91.25 177 ALA A N 1
ATOM 1396 C CA . ALA A 1 177 ? 10.143 10.163 -11.550 1.00 91.25 177 ALA A CA 1
ATOM 1397 C C . ALA A 1 177 ? 9.234 9.445 -12.569 1.00 91.25 177 ALA A C 1
ATOM 1399 O O . ALA A 1 177 ? 8.550 8.482 -12.221 1.00 91.25 177 ALA A O 1
ATOM 1400 N N . CYS A 1 178 ? 9.256 9.845 -13.843 1.00 92.38 178 CYS A N 1
ATOM 1401 C CA . CYS A 1 178 ? 8.549 9.119 -14.899 1.00 92.38 178 CYS A CA 1
ATOM 1402 C C . CYS A 1 178 ? 9.091 7.691 -15.072 1.00 92.38 178 CYS A C 1
ATOM 1404 O O . CYS A 1 178 ? 8.306 6.754 -15.197 1.00 92.38 178 CYS A O 1
ATOM 1406 N N . MET A 1 179 ? 10.414 7.503 -15.051 1.00 93.75 179 MET A N 1
ATOM 1407 C CA . MET A 1 179 ? 11.034 6.178 -15.183 1.00 93.75 179 MET A CA 1
ATOM 1408 C C . MET A 1 179 ? 10.703 5.253 -14.006 1.00 93.75 179 MET A C 1
ATOM 1410 O O . MET A 1 179 ? 10.462 4.068 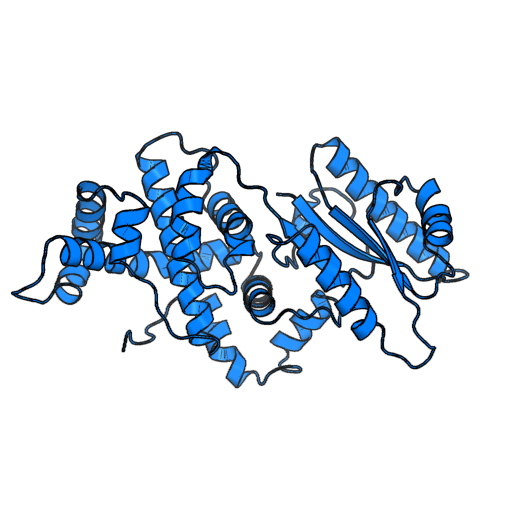-14.221 1.00 93.75 179 MET A O 1
ATOM 1414 N N . GLU A 1 180 ? 10.632 5.782 -12.786 1.00 93.62 180 GLU A N 1
ATOM 1415 C CA . GLU A 1 180 ? 10.206 5.044 -11.589 1.00 93.62 180 GLU A CA 1
ATOM 1416 C C . GLU A 1 180 ? 8.722 4.661 -11.651 1.00 93.62 180 GLU A C 1
ATOM 1418 O O . GLU A 1 180 ? 8.362 3.522 -11.361 1.00 93.62 180 GLU A O 1
ATOM 1423 N N . ALA A 1 181 ? 7.853 5.568 -12.107 1.00 94.19 181 ALA A N 1
ATOM 1424 C CA . ALA A 1 181 ? 6.433 5.277 -12.305 1.00 94.19 181 ALA A CA 1
ATOM 1425 C C . ALA A 1 181 ? 6.202 4.193 -13.375 1.00 94.19 181 ALA A C 1
ATOM 1427 O O . ALA A 1 181 ? 5.439 3.250 -13.162 1.00 94.19 181 ALA A O 1
ATOM 1428 N N . LEU A 1 182 ? 6.901 4.294 -14.510 1.00 95.31 182 LEU A N 1
ATOM 1429 C CA . LEU A 1 182 ? 6.872 3.289 -15.574 1.00 95.31 182 LEU A CA 1
ATOM 1430 C C . LEU A 1 182 ? 7.456 1.951 -15.108 1.00 95.31 182 LEU A C 1
ATOM 1432 O O . LEU A 1 182 ? 6.907 0.893 -15.420 1.00 95.31 182 LEU A O 1
ATOM 1436 N N . GLY A 1 183 ? 8.542 1.998 -14.336 1.00 94.56 183 GLY A N 1
ATOM 1437 C CA . GLY A 1 183 ? 9.148 0.837 -13.697 1.00 94.56 183 GLY A CA 1
ATOM 1438 C C . GLY A 1 183 ? 8.165 0.137 -12.769 1.00 94.56 183 GLY A C 1
ATOM 1439 O O . GLY A 1 183 ? 7.974 -1.069 -12.898 1.00 94.56 183 GLY A O 1
ATOM 1440 N N . LEU A 1 184 ? 7.485 0.891 -11.903 1.00 95.25 184 LEU A N 1
ATOM 1441 C CA . LEU A 1 184 ? 6.444 0.388 -11.010 1.00 95.25 184 LEU A CA 1
ATOM 1442 C C . LEU A 1 184 ? 5.295 -0.254 -11.785 1.00 95.25 184 LEU A C 1
ATOM 1444 O O . LEU A 1 184 ? 4.927 -1.385 -11.481 1.00 95.25 184 LEU A O 1
ATOM 1448 N N . ALA A 1 185 ? 4.758 0.418 -12.806 1.00 95.44 185 ALA A N 1
ATOM 1449 C CA . ALA A 1 185 ? 3.677 -0.129 -13.623 1.00 95.44 185 ALA A CA 1
ATOM 1450 C C . ALA A 1 185 ? 4.085 -1.465 -14.267 1.00 95.44 185 ALA A C 1
ATOM 1452 O O . ALA A 1 185 ? 3.387 -2.467 -14.101 1.00 95.44 185 ALA A O 1
ATOM 1453 N N . ARG A 1 186 ? 5.259 -1.521 -14.913 1.00 94.25 186 ARG A N 1
ATOM 1454 C CA . ARG A 1 186 ? 5.818 -2.762 -15.477 1.00 94.25 186 ARG A CA 1
ATOM 1455 C C . ARG A 1 186 ? 6.005 -3.840 -14.407 1.00 94.25 186 ARG A C 1
ATOM 1457 O O . ARG A 1 186 ? 5.695 -5.003 -14.642 1.00 94.25 186 ARG A O 1
ATOM 1464 N N . TRP A 1 187 ? 6.525 -3.469 -13.243 1.00 94.81 187 TRP A N 1
ATOM 1465 C CA . TRP A 1 187 ? 6.801 -4.398 -12.152 1.00 94.81 187 TRP A CA 1
ATOM 1466 C C . TRP A 1 187 ? 5.515 -5.000 -11.570 1.00 94.81 187 TRP A C 1
ATOM 1468 O O . TRP A 1 187 ? 5.470 -6.201 -11.315 1.00 94.81 187 TRP A O 1
ATOM 1478 N N . LEU A 1 188 ? 4.441 -4.213 -11.450 1.00 95.25 188 LEU A N 1
ATOM 1479 C CA . LEU A 1 188 ? 3.126 -4.692 -11.008 1.00 95.25 188 LEU A CA 1
ATOM 1480 C C . LEU A 1 188 ? 2.495 -5.677 -12.002 1.00 95.25 188 LEU A C 1
ATOM 1482 O O . LEU A 1 188 ? 1.946 -6.689 -11.569 1.00 95.25 188 LEU A O 1
ATOM 1486 N N . HIS A 1 189 ? 2.638 -5.451 -13.316 1.00 94.12 189 HIS A N 1
ATOM 1487 C CA . HIS A 1 189 ? 2.277 -6.458 -14.334 1.00 94.12 189 HIS A CA 1
ATOM 1488 C C . HIS A 1 189 ? 3.036 -7.773 -14.130 1.00 94.12 189 HIS A C 1
ATOM 1490 O O . HIS A 1 189 ? 2.494 -8.854 -14.341 1.00 94.12 189 HIS A O 1
ATOM 1496 N N . GLY A 1 190 ? 4.286 -7.694 -13.680 1.00 93.38 190 GLY A N 1
ATOM 1497 C CA . GLY A 1 190 ? 5.103 -8.869 -13.381 1.00 93.38 190 GLY A CA 1
ATOM 1498 C C . GLY A 1 190 ? 4.650 -9.649 -12.200 1.00 93.38 190 GLY A C 1
ATOM 1499 O O . GLY A 1 190 ? 4.512 -10.865 -12.292 1.00 93.38 190 GLY A O 1
ATOM 1500 N N . TYR A 1 191 ? 4.382 -8.935 -11.114 1.00 94.50 191 TYR A N 1
ATOM 1501 C CA . TYR A 1 191 ? 3.815 -9.550 -9.937 1.00 94.50 191 TYR A CA 1
ATOM 1502 C C . TYR A 1 191 ? 2.499 -10.259 -10.284 1.00 94.50 191 TYR A C 1
ATOM 1504 O O . TYR A 1 191 ? 2.306 -11.415 -9.914 1.00 94.50 191 TYR A O 1
ATOM 1512 N N . GLU A 1 192 ? 1.619 -9.607 -11.051 1.00 93.56 192 GLU A N 1
ATOM 1513 C CA . GLU A 1 192 ? 0.353 -10.204 -11.471 1.00 93.56 192 GLU A CA 1
ATOM 1514 C C . GLU A 1 192 ? 0.562 -11.465 -12.329 1.00 93.56 192 GLU A C 1
ATOM 1516 O O . GLU A 1 192 ? -0.095 -12.483 -12.087 1.00 93.56 192 GLU A O 1
ATOM 1521 N N . ALA A 1 193 ? 1.536 -11.443 -13.243 1.00 93.06 193 ALA A N 1
ATOM 1522 C CA . ALA A 1 193 ? 1.898 -12.591 -14.069 1.00 93.06 193 ALA A CA 1
ATOM 1523 C C . ALA A 1 193 ? 2.435 -13.776 -13.248 1.00 93.06 193 ALA A C 1
ATOM 1525 O O . ALA A 1 193 ? 1.918 -14.889 -13.355 1.00 93.06 193 ALA A O 1
ATOM 1526 N N . VAL A 1 194 ? 3.426 -13.557 -12.374 1.00 92.69 194 VAL A N 1
ATOM 1527 C CA . VAL A 1 194 ? 3.987 -14.638 -11.536 1.00 92.69 194 VAL A CA 1
ATOM 1528 C C . VAL A 1 194 ? 3.002 -15.128 -10.478 1.00 92.69 194 VAL A C 1
ATOM 1530 O O . VAL A 1 194 ? 3.113 -16.258 -10.007 1.00 92.69 194 VAL A O 1
ATOM 1533 N N . SER A 1 195 ? 2.022 -14.297 -10.112 1.00 91.31 195 SER A N 1
ATOM 1534 C CA . SER A 1 195 ? 0.935 -14.697 -9.222 1.00 91.31 195 SER A CA 1
ATOM 1535 C C . SER A 1 195 ? -0.087 -15.621 -9.893 1.00 91.31 195 SER A C 1
ATOM 1537 O O . SER A 1 195 ? -0.865 -16.265 -9.193 1.00 91.31 195 SER A O 1
ATOM 1539 N N . GLY A 1 196 ? -0.085 -15.704 -11.229 1.00 90.56 196 GLY A N 1
ATOM 1540 C CA . GLY A 1 196 ? -1.072 -16.453 -12.004 1.00 90.56 196 GLY A CA 1
ATOM 1541 C C . GLY A 1 196 ? -2.436 -15.765 -12.114 1.00 90.56 196 GLY A C 1
ATOM 1542 O O . GLY A 1 196 ? -3.393 -16.405 -12.546 1.00 90.56 196 GLY A O 1
ATOM 1543 N N . ASN A 1 197 ? -2.547 -14.488 -11.726 1.00 91.75 197 ASN A N 1
ATOM 1544 C CA . ASN A 1 197 ? -3.786 -13.717 -11.852 1.00 91.75 197 ASN A CA 1
ATOM 1545 C C . ASN A 1 197 ? -4.022 -13.222 -13.289 1.00 91.75 197 ASN A C 1
ATOM 1547 O O . ASN A 1 197 ? -5.162 -13.166 -13.744 1.00 91.75 197 ASN A O 1
ATOM 1551 N N . SER A 1 198 ? -2.948 -12.902 -14.015 1.00 91.69 198 SER A N 1
ATOM 1552 C CA . SER A 1 198 ? -2.988 -12.453 -15.412 1.00 91.69 198 SER A CA 1
ATOM 1553 C C . SER A 1 198 ? -1.723 -12.894 -16.162 1.00 91.69 198 SER A C 1
ATOM 1555 O O . SER A 1 198 ? -0.912 -13.650 -15.631 1.00 91.69 198 SER A O 1
ATOM 1557 N N . TYR A 1 199 ? -1.561 -12.456 -17.409 1.00 88.50 199 TYR A N 1
ATOM 1558 C CA . TYR A 1 199 ? -0.317 -12.552 -18.174 1.00 88.50 199 TYR A CA 1
ATOM 1559 C C . TYR A 1 199 ? 0.411 -11.199 -18.166 1.00 88.50 199 TYR A C 1
ATOM 1561 O O . TYR A 1 199 ? -0.179 -10.169 -17.846 1.00 88.50 199 TYR A O 1
ATOM 1569 N N . PHE A 1 200 ? 1.698 -11.190 -18.515 1.00 90.69 200 PHE A N 1
ATOM 1570 C CA . PHE A 1 200 ? 2.449 -9.942 -18.636 1.00 90.69 200 PHE A CA 1
ATOM 1571 C C . PHE A 1 200 ? 2.030 -9.180 -19.903 1.00 90.69 200 PHE A C 1
ATOM 1573 O O . PHE A 1 200 ? 2.281 -9.656 -21.007 1.00 90.69 200 PHE A O 1
ATOM 1580 N N . ASP A 1 201 ? 1.414 -8.002 -19.748 1.00 88.69 201 ASP A N 1
ATOM 1581 C CA . ASP A 1 201 ? 0.885 -7.193 -20.865 1.00 88.69 201 ASP A CA 1
ATOM 1582 C C . ASP A 1 201 ? 1.304 -5.716 -20.786 1.00 88.69 201 ASP A C 1
ATOM 1584 O O . ASP A 1 201 ? 0.534 -4.790 -21.059 1.00 88.69 201 ASP A O 1
ATOM 1588 N N . PHE A 1 202 ? 2.537 -5.450 -20.351 1.00 92.44 202 PHE A N 1
ATOM 1589 C CA . PHE A 1 202 ? 3.018 -4.074 -20.281 1.00 92.44 202 PHE A CA 1
ATOM 1590 C C . PHE A 1 202 ? 3.339 -3.522 -21.682 1.00 92.44 202 PHE A C 1
ATOM 1592 O O . PHE A 1 202 ? 4.288 -3.948 -22.345 1.00 92.44 202 PHE A O 1
ATOM 1599 N N . CYS A 1 203 ? 2.575 -2.522 -22.128 1.00 91.81 203 CYS A N 1
ATOM 1600 C CA . CYS A 1 203 ? 2.698 -1.950 -23.469 1.00 91.81 203 CYS A CA 1
ATOM 1601 C C . CYS A 1 203 ? 3.704 -0.782 -23.531 1.00 91.81 203 CYS A C 1
ATOM 1603 O O . CYS A 1 203 ? 3.360 0.377 -23.282 1.00 91.81 203 CYS A O 1
ATOM 1605 N N . TYR A 1 204 ? 4.948 -1.070 -23.931 1.00 92.62 204 TYR A N 1
ATOM 1606 C CA . TYR A 1 204 ? 6.026 -0.069 -24.014 1.00 92.62 204 TYR A CA 1
ATOM 1607 C C . TYR A 1 204 ? 5.742 1.081 -24.995 1.00 92.62 204 TYR A C 1
ATOM 1609 O O . TYR A 1 204 ? 6.130 2.218 -24.734 1.00 92.62 204 TYR A O 1
ATOM 1617 N N . SER A 1 205 ? 5.064 0.826 -26.117 1.00 89.88 205 SER A N 1
ATOM 1618 C CA . SER A 1 205 ? 4.733 1.872 -27.099 1.00 89.88 205 SER A CA 1
ATOM 1619 C C . SER A 1 205 ? 3.696 2.863 -26.559 1.00 89.88 205 SER A C 1
ATOM 1621 O O . SER A 1 205 ? 3.866 4.080 -26.698 1.00 89.88 205 SER A O 1
ATOM 1623 N N . THR A 1 206 ? 2.664 2.363 -25.872 1.00 91.50 206 THR A N 1
ATOM 1624 C CA . THR A 1 206 ? 1.695 3.201 -25.153 1.00 91.50 206 THR A CA 1
ATOM 1625 C C . THR A 1 206 ? 2.391 4.002 -24.055 1.00 91.50 206 THR A C 1
ATOM 1627 O O . THR A 1 206 ? 2.179 5.210 -23.960 1.00 91.50 206 THR A O 1
ATOM 1630 N N . ALA A 1 207 ? 3.287 3.365 -23.297 1.00 92.44 207 ALA A N 1
ATOM 1631 C CA . ALA A 1 207 ? 4.033 4.001 -22.217 1.00 92.44 207 ALA A CA 1
ATOM 1632 C C . ALA A 1 207 ? 4.872 5.201 -22.683 1.00 92.44 207 ALA A C 1
ATOM 1634 O O . ALA A 1 207 ? 4.755 6.289 -22.117 1.00 92.44 207 ALA A O 1
ATOM 1635 N N . VAL A 1 208 ? 5.661 5.035 -23.754 1.00 90.06 208 VAL A N 1
ATOM 1636 C CA . VAL A 1 208 ? 6.452 6.128 -24.351 1.00 90.06 208 VAL A CA 1
ATOM 1637 C C . VAL A 1 208 ? 5.561 7.307 -24.746 1.00 90.06 208 VAL A C 1
ATOM 1639 O O . VAL A 1 208 ? 5.941 8.459 -24.551 1.00 90.06 208 VAL A O 1
ATOM 1642 N N . THR A 1 209 ? 4.380 7.023 -25.298 1.00 86.38 209 THR A N 1
ATOM 1643 C CA . THR A 1 209 ? 3.466 8.056 -25.801 1.00 86.38 209 THR A CA 1
ATOM 1644 C C . THR A 1 209 ? 2.755 8.803 -24.672 1.00 86.38 209 THR A C 1
ATOM 1646 O O . THR A 1 209 ? 2.574 10.012 -24.763 1.00 86.38 209 THR A O 1
ATOM 1649 N N . GLN A 1 210 ? 2.344 8.105 -23.612 1.00 88.19 210 GLN A N 1
ATOM 1650 C CA . GLN A 1 210 ? 1.550 8.694 -22.528 1.00 88.19 210 GLN A CA 1
ATOM 1651 C C . GLN A 1 210 ? 2.373 9.509 -21.535 1.00 88.19 210 GLN A C 1
ATOM 1653 O O . GLN A 1 210 ? 1.886 10.518 -21.035 1.00 88.19 210 GLN A O 1
ATOM 1658 N N . PHE A 1 211 ? 3.611 9.095 -21.267 1.00 87.75 211 PHE A N 1
ATOM 1659 C CA . PHE A 1 211 ? 4.496 9.789 -20.328 1.00 87.75 211 PHE A CA 1
ATOM 1660 C C . PHE A 1 211 ? 5.327 10.901 -20.979 1.00 87.75 211 PHE A C 1
ATOM 1662 O O . PHE A 1 211 ? 6.123 11.535 -20.289 1.00 87.75 211 PHE A O 1
ATOM 1669 N N . ASP A 1 212 ? 5.164 11.119 -22.291 1.00 84.38 212 ASP A N 1
ATOM 1670 C CA . ASP A 1 212 ? 5.926 12.088 -23.093 1.00 84.38 212 ASP A CA 1
ATOM 1671 C C . ASP A 1 212 ? 7.441 12.017 -22.815 1.00 84.38 212 ASP A C 1
ATOM 1673 O O . ASP A 1 212 ? 8.118 13.014 -22.558 1.00 84.38 212 ASP A O 1
ATOM 1677 N N . ILE A 1 213 ? 7.979 10.791 -22.798 1.00 86.00 213 ILE A N 1
ATOM 1678 C CA . ILE A 1 213 ? 9.388 10.555 -22.472 1.00 86.00 213 ILE A CA 1
ATOM 1679 C C . ILE A 1 213 ? 10.271 11.171 -23.560 1.00 86.00 213 ILE A C 1
ATOM 1681 O O . ILE A 1 213 ? 10.182 10.779 -24.726 1.00 86.00 213 ILE A O 1
ATOM 1685 N N . ASP A 1 214 ? 11.170 12.082 -23.168 1.00 87.62 214 ASP A N 1
ATOM 1686 C CA . ASP A 1 214 ? 12.119 12.724 -24.082 1.00 87.62 214 ASP A CA 1
ATOM 1687 C C . ASP A 1 214 ? 12.969 11.662 -24.814 1.00 87.62 214 ASP A C 1
ATOM 1689 O O . ASP A 1 214 ? 13.810 10.996 -24.191 1.00 87.62 214 ASP A O 1
ATOM 1693 N N . PRO A 1 215 ? 12.812 11.518 -26.147 1.00 87.81 215 PRO A N 1
ATOM 1694 C CA . PRO A 1 215 ? 13.536 10.515 -26.916 1.00 87.81 215 PRO A CA 1
ATOM 1695 C C . PRO A 1 215 ? 15.057 10.688 -26.872 1.00 87.81 215 PRO A C 1
ATOM 1697 O O . PRO A 1 215 ? 15.781 9.701 -27.003 1.00 87.81 215 PRO A O 1
ATOM 1700 N N . MET A 1 216 ? 15.560 11.919 -26.712 1.00 89.19 216 MET A N 1
ATOM 1701 C CA . MET A 1 216 ? 17.001 12.163 -26.631 1.00 89.19 216 MET A CA 1
ATOM 1702 C C . MET A 1 216 ? 17.578 11.627 -25.324 1.00 89.19 216 MET A C 1
ATOM 1704 O O . MET A 1 216 ? 18.639 11.007 -25.349 1.00 89.19 216 MET A O 1
ATOM 1708 N N . ARG A 1 217 ? 16.870 11.812 -24.205 1.00 90.06 217 ARG A N 1
ATOM 1709 C CA . ARG A 1 217 ? 17.299 11.304 -22.894 1.00 90.06 217 ARG A CA 1
ATOM 1710 C C . ARG A 1 217 ? 17.219 9.794 -22.807 1.00 90.06 217 ARG A C 1
ATOM 1712 O O . ARG A 1 217 ? 18.180 9.166 -22.377 1.00 90.06 217 ARG A O 1
ATOM 1719 N N . LEU A 1 218 ? 16.115 9.220 -23.284 1.00 91.06 218 LEU A N 1
ATOM 1720 C CA . LEU A 1 218 ? 15.962 7.771 -23.347 1.00 91.06 218 LEU A CA 1
ATOM 1721 C C . LEU A 1 218 ? 17.075 7.142 -24.200 1.00 91.06 218 LEU A C 1
ATOM 1723 O O . LEU A 1 218 ? 17.690 6.155 -23.803 1.00 91.06 218 LEU A O 1
ATOM 1727 N N . GLY A 1 219 ? 17.387 7.755 -25.347 1.00 90.81 219 GLY A N 1
ATOM 1728 C CA . GLY A 1 219 ? 18.500 7.335 -26.195 1.00 90.81 219 GLY A CA 1
ATOM 1729 C C . GLY A 1 219 ? 19.870 7.486 -25.525 1.00 90.81 219 GLY A C 1
ATOM 1730 O O . GLY A 1 219 ? 20.710 6.598 -25.666 1.00 90.81 219 GLY A O 1
ATOM 1731 N N . GLU A 1 220 ? 20.105 8.578 -24.789 1.00 90.62 220 GLU A N 1
ATOM 1732 C CA . GLU A 1 220 ? 21.346 8.784 -24.032 1.00 90.62 220 GLU A CA 1
ATOM 1733 C C . GLU A 1 220 ? 21.534 7.708 -22.957 1.00 90.62 220 GLU A C 1
ATOM 1735 O O . GLU A 1 220 ? 22.613 7.119 -22.881 1.00 90.62 220 GLU A O 1
ATOM 1740 N N . GLU A 1 221 ? 20.505 7.432 -22.153 1.00 90.75 221 GLU A N 1
ATOM 1741 C CA . GLU A 1 221 ? 20.563 6.440 -21.077 1.00 90.75 221 GLU A CA 1
ATOM 1742 C C . GLU A 1 221 ? 20.905 5.052 -21.622 1.00 90.75 221 GLU A C 1
ATOM 1744 O O . GLU A 1 221 ? 21.870 4.428 -21.170 1.00 90.75 221 GLU A O 1
ATOM 1749 N N . VAL A 1 222 ? 20.174 4.604 -22.647 1.00 91.12 222 VAL A N 1
ATOM 1750 C CA . VAL A 1 222 ? 20.405 3.299 -23.272 1.00 91.12 222 VAL A CA 1
ATOM 1751 C C . VAL A 1 222 ? 21.787 3.220 -23.904 1.00 91.12 222 VAL A C 1
ATOM 1753 O O . VAL A 1 222 ? 22.515 2.260 -23.669 1.00 91.12 222 VAL A O 1
ATOM 1756 N N . TRP A 1 223 ? 22.193 4.225 -24.680 1.00 86.75 223 TRP A N 1
ATOM 1757 C CA . TRP A 1 223 ? 23.491 4.191 -25.353 1.00 86.75 223 TRP A CA 1
ATOM 1758 C C . TRP A 1 223 ? 24.666 4.217 -24.371 1.00 86.75 223 TRP A C 1
ATOM 1760 O O . TRP A 1 223 ? 25.709 3.614 -24.619 1.00 86.75 223 TRP A O 1
ATOM 1770 N N . ARG A 1 224 ? 24.523 4.937 -23.257 1.00 88.25 224 ARG A N 1
ATOM 1771 C CA . ARG A 1 224 ? 25.598 5.106 -22.280 1.00 88.25 224 ARG A CA 1
ATOM 1772 C C . ARG A 1 224 ? 25.750 3.901 -21.359 1.00 88.25 224 ARG A C 1
ATOM 1774 O O . ARG A 1 224 ? 26.882 3.576 -21.002 1.00 88.25 224 ARG A O 1
ATOM 1781 N N . ASN A 1 225 ? 24.637 3.278 -20.980 1.00 87.06 225 ASN A N 1
ATOM 1782 C CA . ASN A 1 225 ? 24.616 2.268 -19.926 1.00 87.06 225 ASN A CA 1
ATOM 1783 C C . ASN A 1 225 ? 24.322 0.851 -20.449 1.00 87.06 225 ASN A C 1
ATOM 1785 O O . ASN A 1 225 ? 24.800 -0.106 -19.848 1.00 87.06 225 ASN A O 1
ATOM 1789 N N . TYR A 1 226 ? 23.598 0.713 -21.568 1.00 87.06 226 TYR A N 1
ATOM 1790 C CA . TYR A 1 226 ? 22.974 -0.546 -22.014 1.00 87.06 226 TYR A CA 1
ATOM 1791 C C . TYR A 1 226 ? 23.120 -0.794 -23.532 1.00 87.06 226 TYR A C 1
ATOM 1793 O O . TYR A 1 226 ? 22.222 -1.315 -24.197 1.00 87.06 226 TYR A O 1
ATOM 1801 N N . ALA A 1 227 ? 24.254 -0.386 -24.114 1.00 82.75 227 ALA A N 1
ATOM 1802 C CA . ALA A 1 227 ? 24.468 -0.410 -25.565 1.00 82.75 227 ALA A CA 1
ATOM 1803 C C . ALA A 1 227 ? 24.436 -1.819 -26.193 1.00 82.75 227 ALA A C 1
ATOM 1805 O O . ALA A 1 227 ? 24.081 -1.955 -27.364 1.00 82.75 227 ALA A O 1
ATOM 1806 N N . ASP A 1 228 ? 24.822 -2.855 -25.445 1.00 83.81 228 ASP A N 1
ATOM 1807 C CA . ASP A 1 228 ? 24.739 -4.239 -25.922 1.00 83.81 228 ASP A CA 1
ATOM 1808 C C . ASP A 1 228 ? 23.301 -4.779 -25.837 1.00 83.81 228 ASP A C 1
ATOM 1810 O O . ASP A 1 228 ? 22.829 -5.369 -26.806 1.00 83.81 228 ASP A O 1
ATOM 1814 N N . ASP A 1 229 ? 22.569 -4.480 -24.760 1.00 83.75 229 ASP A N 1
ATOM 1815 C CA . ASP A 1 229 ? 21.190 -4.948 -24.547 1.00 83.75 229 ASP A CA 1
ATOM 1816 C C . ASP A 1 229 ? 20.219 -4.412 -25.609 1.00 83.75 229 ASP A C 1
ATOM 1818 O O . ASP A 1 229 ? 19.335 -5.125 -26.083 1.00 83.75 229 ASP A O 1
ATOM 1822 N N . ILE A 1 230 ? 20.391 -3.155 -26.039 1.00 83.94 230 ILE A N 1
ATOM 1823 C CA . ILE A 1 230 ? 19.535 -2.566 -27.079 1.00 83.94 230 ILE A CA 1
ATOM 1824 C C . ILE A 1 230 ? 19.746 -3.197 -28.450 1.00 83.94 230 ILE A C 1
ATOM 1826 O O . ILE A 1 230 ? 18.806 -3.265 -29.238 1.00 83.94 230 ILE A O 1
ATOM 1830 N N . ARG A 1 231 ? 20.957 -3.686 -28.744 1.00 80.38 231 ARG A N 1
ATOM 1831 C CA . ARG A 1 231 ? 21.227 -4.400 -29.997 1.00 80.38 231 ARG A CA 1
ATOM 1832 C C . ARG A 1 231 ? 20.428 -5.700 -30.060 1.00 80.38 231 ARG A C 1
ATOM 1834 O O . ARG A 1 231 ? 19.971 -6.070 -31.138 1.00 80.38 231 A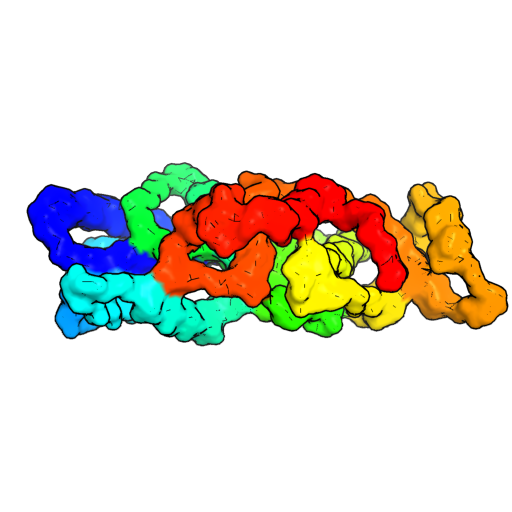RG A O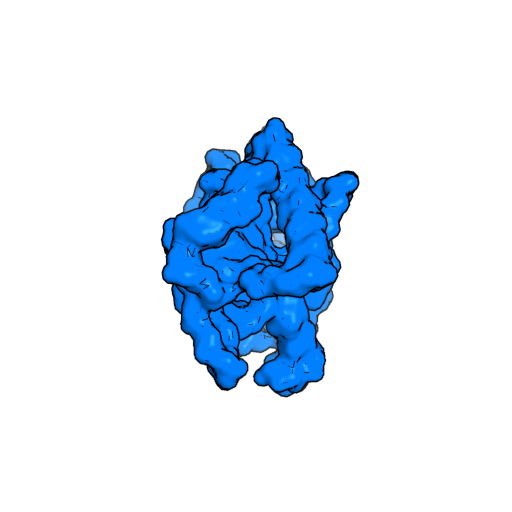 1
ATOM 1841 N N . ASP A 1 232 ? 20.263 -6.357 -28.919 1.00 78.56 232 ASP A N 1
ATOM 1842 C CA . ASP A 1 232 ? 19.537 -7.619 -28.816 1.00 78.56 232 ASP A CA 1
ATOM 1843 C C . ASP A 1 232 ? 18.015 -7.376 -28.757 1.00 78.56 232 ASP A C 1
ATOM 1845 O O . ASP A 1 232 ? 17.246 -8.120 -29.363 1.00 78.56 232 ASP A O 1
ATOM 1849 N N . ALA A 1 233 ? 17.574 -6.289 -28.111 1.00 76.81 233 ALA A N 1
ATOM 1850 C CA . ALA A 1 233 ? 16.164 -5.897 -28.034 1.00 76.81 233 ALA A CA 1
ATOM 1851 C C . ALA A 1 233 ? 15.603 -5.289 -29.337 1.00 76.81 233 ALA A C 1
ATOM 1853 O O . ALA A 1 233 ? 14.388 -5.294 -29.540 1.00 76.81 233 ALA A O 1
ATOM 1854 N N . PHE A 1 234 ? 16.460 -4.754 -30.213 1.00 78.88 234 PHE A N 1
ATOM 1855 C CA . PHE A 1 234 ? 16.084 -4.104 -31.470 1.00 78.88 234 PHE A CA 1
ATOM 1856 C C . PHE A 1 234 ? 16.773 -4.783 -32.664 1.00 78.88 234 PHE A C 1
ATOM 1858 O O . PHE A 1 234 ? 17.754 -4.279 -33.217 1.00 78.88 234 PHE A O 1
ATOM 1865 N N . TYR A 1 235 ? 16.251 -5.944 -33.069 1.00 65.94 235 TYR A N 1
ATOM 1866 C CA . TYR A 1 235 ? 16.753 -6.710 -34.214 1.00 65.94 235 TYR A CA 1
ATOM 1867 C C . TYR A 1 235 ? 15.657 -6.920 -35.270 1.00 65.94 235 TYR A C 1
ATOM 1869 O O . TYR A 1 235 ? 15.118 -8.015 -35.414 1.00 65.94 235 TYR A O 1
ATOM 1877 N N . ASP A 1 236 ? 15.309 -5.865 -36.011 1.00 71.94 236 ASP A N 1
ATOM 1878 C CA . ASP A 1 236 ? 14.422 -5.975 -37.177 1.00 71.94 236 ASP A CA 1
ATOM 1879 C C . ASP A 1 236 ? 14.753 -4.906 -38.238 1.00 71.94 236 ASP A C 1
ATOM 1881 O O . ASP A 1 236 ? 14.880 -3.715 -37.954 1.00 71.94 236 ASP A O 1
ATOM 1885 N N . GLU A 1 237 ? 14.902 -5.353 -39.486 1.00 64.94 237 GLU A N 1
ATOM 1886 C CA . GLU A 1 237 ? 15.177 -4.535 -40.671 1.00 64.94 237 GLU A CA 1
ATOM 1887 C C . GLU A 1 237 ? 13.974 -3.688 -41.132 1.00 64.94 237 GLU A C 1
ATOM 1889 O O . GLU A 1 237 ? 14.131 -2.770 -41.944 1.00 64.94 237 GLU A O 1
ATOM 1894 N N . HIS A 1 238 ? 12.780 -3.961 -40.602 1.00 74.44 238 HIS A N 1
ATOM 1895 C CA . HIS A 1 238 ? 11.548 -3.212 -40.858 1.00 74.44 238 HIS A CA 1
ATOM 1896 C C . HIS A 1 238 ? 11.079 -2.360 -39.674 1.00 74.44 238 HIS A C 1
ATOM 1898 O O . HIS A 1 238 ? 10.045 -1.696 -39.786 1.00 74.44 238 HIS A O 1
ATOM 1904 N N . ALA A 1 239 ? 11.834 -2.336 -38.574 1.00 78.31 239 ALA A N 1
ATOM 1905 C CA . ALA A 1 239 ? 11.449 -1.598 -37.383 1.00 78.31 239 ALA A CA 1
ATOM 1906 C C . ALA A 1 239 ? 11.407 -0.078 -37.603 1.00 78.31 239 ALA A C 1
ATOM 1908 O O . ALA A 1 239 ? 12.235 0.529 -38.291 1.00 78.31 239 ALA A O 1
ATOM 1909 N N . THR A 1 240 ? 10.418 0.549 -36.978 1.00 83.94 240 THR A N 1
ATOM 1910 C CA . THR A 1 240 ? 10.184 1.990 -37.010 1.00 83.94 240 THR A CA 1
ATOM 1911 C C . THR A 1 240 ? 10.941 2.714 -35.889 1.00 83.94 240 THR A C 1
ATOM 1913 O O . THR A 1 240 ? 11.539 2.112 -34.997 1.00 83.94 240 THR A O 1
ATOM 1916 N N . GLN A 1 241 ? 10.911 4.052 -35.903 1.00 80.69 241 GLN A N 1
ATOM 1917 C CA . GLN A 1 241 ? 11.438 4.846 -34.785 1.00 80.69 241 GLN A CA 1
ATOM 1918 C C . GLN A 1 241 ? 10.634 4.651 -33.493 1.00 80.69 241 GLN A C 1
ATOM 1920 O O . GLN A 1 241 ? 11.195 4.803 -32.410 1.00 80.69 241 GLN A O 1
ATOM 1925 N N . GLU A 1 242 ? 9.340 4.340 -33.593 1.00 82.81 242 GLU A N 1
ATOM 1926 C CA . GLU A 1 242 ? 8.499 4.047 -32.428 1.00 82.81 242 GLU A CA 1
ATOM 1927 C C . GLU A 1 242 ? 8.919 2.722 -31.789 1.00 82.81 242 GLU A C 1
ATOM 1929 O O . GLU A 1 242 ? 9.096 2.665 -30.572 1.00 82.81 242 GLU A O 1
ATOM 1934 N N . ASP A 1 243 ? 9.218 1.712 -32.611 1.00 85.88 243 ASP A N 1
ATOM 1935 C CA . ASP A 1 243 ? 9.742 0.423 -32.147 1.00 85.88 243 ASP A CA 1
ATOM 1936 C C . ASP A 1 243 ? 11.097 0.586 -31.448 1.00 85.88 243 ASP A C 1
ATOM 1938 O O . ASP A 1 243 ? 11.344 -0.033 -30.415 1.00 85.88 243 ASP A O 1
ATOM 1942 N N . LEU A 1 244 ? 11.957 1.484 -31.948 1.00 88.44 244 LEU A N 1
ATOM 1943 C CA . LEU A 1 244 ? 13.239 1.784 -31.304 1.00 88.44 244 LEU A CA 1
ATOM 1944 C C . LEU A 1 244 ? 13.049 2.431 -29.927 1.00 88.44 244 LEU A C 1
ATOM 1946 O O . LEU A 1 244 ? 13.767 2.094 -28.989 1.00 88.44 244 LEU A O 1
ATOM 1950 N N . ARG A 1 245 ? 12.084 3.347 -29.782 1.00 90.06 245 ARG A N 1
ATOM 1951 C CA . ARG A 1 245 ? 11.781 3.973 -28.483 1.00 90.06 245 ARG A CA 1
ATOM 1952 C C . ARG A 1 245 ? 11.195 2.966 -27.500 1.00 90.06 245 ARG A C 1
ATOM 1954 O O . ARG A 1 245 ? 11.582 2.969 -26.337 1.00 90.06 245 ARG A O 1
ATOM 1961 N N . ALA A 1 246 ? 10.299 2.099 -27.962 1.00 91.00 246 ALA A N 1
ATOM 1962 C CA . ALA A 1 246 ? 9.730 1.036 -27.142 1.00 91.00 246 ALA A CA 1
ATOM 1963 C C . ALA A 1 246 ? 10.812 0.043 -26.678 1.00 91.00 246 ALA A C 1
ATOM 1965 O O . ALA A 1 246 ? 10.872 -0.285 -25.493 1.00 91.00 246 ALA A O 1
ATOM 1966 N N . ALA A 1 247 ? 11.712 -0.371 -27.576 1.00 90.62 247 ALA A N 1
ATOM 1967 C CA . ALA A 1 247 ? 12.851 -1.225 -27.241 1.00 90.62 247 ALA A CA 1
ATOM 1968 C C . ALA A 1 247 ? 13.809 -0.540 -26.252 1.00 90.62 247 ALA A C 1
ATOM 1970 O O . ALA A 1 247 ? 14.230 -1.155 -25.274 1.00 90.62 247 ALA A O 1
ATOM 1971 N N . ALA A 1 248 ? 14.098 0.748 -26.456 1.00 92.81 248 ALA A N 1
ATOM 1972 C CA . ALA A 1 248 ? 14.919 1.538 -25.545 1.00 92.81 248 ALA A CA 1
ATOM 1973 C C . ALA A 1 248 ? 14.303 1.614 -24.139 1.00 92.81 248 ALA A C 1
ATOM 1975 O O . ALA A 1 248 ? 14.987 1.354 -23.150 1.00 92.81 248 ALA A O 1
ATOM 1976 N N . LEU A 1 249 ? 12.996 1.886 -24.047 1.00 93.94 249 LEU A N 1
ATOM 1977 C CA . LEU A 1 249 ? 12.283 1.891 -22.771 1.00 93.94 249 LEU A CA 1
ATOM 1978 C C . LEU A 1 249 ? 12.331 0.515 -22.098 1.00 93.94 249 LEU A C 1
ATOM 1980 O O . LEU A 1 249 ? 12.630 0.437 -20.909 1.00 93.94 249 LEU A O 1
ATOM 1984 N N . ARG A 1 250 ? 12.095 -0.569 -22.848 1.00 92.69 250 ARG A N 1
ATOM 1985 C CA . ARG A 1 250 ? 12.186 -1.941 -22.326 1.00 92.69 250 ARG A CA 1
ATOM 1986 C C . ARG A 1 250 ? 13.541 -2.216 -21.686 1.00 92.69 250 ARG A C 1
ATOM 1988 O O . ARG A 1 250 ? 13.578 -2.710 -20.562 1.00 92.69 250 ARG A O 1
ATOM 1995 N N . VAL A 1 251 ? 14.628 -1.864 -22.367 1.00 91.44 251 VAL A N 1
ATOM 1996 C CA . VAL A 1 251 ? 15.996 -2.066 -21.868 1.00 91.44 251 VAL A CA 1
ATOM 1997 C C . VAL A 1 251 ? 16.255 -1.264 -20.593 1.00 91.44 251 VAL A C 1
ATOM 1999 O O . VAL A 1 251 ? 16.756 -1.830 -19.620 1.00 91.44 251 VAL A O 1
ATOM 2002 N N . CYS A 1 252 ? 15.877 0.019 -20.556 1.00 92.62 252 CYS A N 1
ATOM 2003 C CA . CYS A 1 252 ? 16.033 0.833 -19.348 1.00 92.62 252 CYS A CA 1
ATOM 2004 C C . CYS A 1 252 ? 15.241 0.260 -18.167 1.00 92.62 252 CYS A C 1
ATOM 2006 O O . CYS A 1 252 ? 15.786 0.096 -17.078 1.00 92.62 252 CYS A O 1
ATOM 2008 N N . LEU A 1 253 ? 13.960 -0.070 -18.366 1.00 92.31 253 LEU A N 1
ATOM 2009 C CA . LEU A 1 253 ? 13.107 -0.569 -17.283 1.00 92.31 253 LEU A CA 1
ATOM 2010 C C . LEU A 1 253 ? 13.540 -1.953 -16.788 1.00 92.31 253 LEU A C 1
ATOM 2012 O O . LEU A 1 253 ? 13.462 -2.214 -15.589 1.00 92.31 253 LEU A O 1
ATOM 2016 N N . ALA A 1 254 ? 14.009 -2.833 -17.677 1.00 88.44 254 ALA A N 1
ATOM 2017 C CA . ALA A 1 254 ? 14.540 -4.138 -17.291 1.00 88.44 254 ALA A CA 1
ATOM 2018 C C . ALA A 1 254 ? 15.772 -3.992 -16.386 1.00 88.44 254 ALA A C 1
ATOM 2020 O O . ALA A 1 254 ? 15.834 -4.608 -15.325 1.00 88.44 254 ALA A O 1
ATOM 2021 N N . ASN A 1 255 ? 16.705 -3.110 -16.754 1.00 88.25 255 ASN A N 1
ATOM 2022 C CA . ASN A 1 255 ? 17.920 -2.872 -15.979 1.00 88.25 255 ASN A CA 1
ATOM 2023 C C . ASN A 1 255 ? 17.673 -2.126 -14.652 1.00 88.25 255 ASN A C 1
ATOM 2025 O O . ASN A 1 255 ? 18.449 -2.285 -13.713 1.00 88.25 255 ASN A O 1
ATOM 2029 N N . ARG A 1 256 ? 16.589 -1.346 -14.543 1.00 88.44 256 ARG A N 1
ATOM 2030 C CA . ARG A 1 256 ? 16.178 -0.655 -13.302 1.00 88.44 256 ARG A CA 1
ATOM 2031 C C . ARG A 1 256 ? 15.371 -1.542 -12.336 1.00 88.44 256 ARG A C 1
ATOM 2033 O O . ARG A 1 256 ? 15.225 -1.197 -11.165 1.00 88.44 256 ARG A O 1
ATOM 2040 N N . ALA A 1 257 ? 14.841 -2.680 -12.792 1.00 84.94 257 ALA A N 1
ATOM 2041 C CA . ALA A 1 257 ? 13.919 -3.511 -12.009 1.00 84.94 257 ALA A CA 1
ATOM 2042 C C . ALA A 1 257 ? 14.480 -4.058 -10.673 1.00 84.94 257 ALA A C 1
ATOM 2044 O O . ALA A 1 257 ? 13.717 -4.093 -9.701 1.00 84.94 257 ALA A O 1
ATOM 2045 N N . PRO A 1 258 ? 15.760 -4.478 -10.565 1.00 83.94 258 PRO A N 1
ATOM 2046 C CA . PRO A 1 258 ? 16.304 -4.973 -9.296 1.00 83.94 258 PRO A CA 1
ATOM 2047 C C . PRO A 1 258 ? 16.352 -3.899 -8.201 1.00 83.94 258 PRO A C 1
ATOM 2049 O O . PRO A 1 258 ? 15.995 -4.170 -7.050 1.00 83.94 258 PRO A O 1
ATOM 2052 N N . ASP A 1 259 ? 16.743 -2.676 -8.569 1.00 89.12 259 ASP A N 1
ATOM 2053 C CA . ASP A 1 259 ? 16.809 -1.540 -7.646 1.00 89.12 259 ASP A CA 1
ATOM 2054 C C . ASP A 1 259 ? 15.404 -1.139 -7.186 1.00 89.12 259 ASP A C 1
ATOM 2056 O O . ASP A 1 259 ? 15.175 -0.982 -5.988 1.00 89.12 259 ASP A O 1
ATOM 2060 N N . LEU A 1 260 ? 14.433 -1.106 -8.108 1.00 91.50 260 LEU A N 1
ATOM 2061 C CA . LEU A 1 260 ? 13.023 -0.861 -7.796 1.00 91.50 260 LEU A CA 1
ATOM 2062 C C . LEU A 1 260 ? 12.473 -1.856 -6.760 1.00 91.50 260 LEU A C 1
ATOM 2064 O O . LEU A 1 260 ? 11.827 -1.454 -5.790 1.00 91.50 260 LEU A O 1
ATOM 2068 N N . ALA A 1 261 ? 12.747 -3.155 -6.925 1.00 91.50 261 ALA A N 1
ATOM 2069 C CA . ALA A 1 261 ? 12.334 -4.166 -5.952 1.00 91.50 261 ALA A CA 1
ATOM 2070 C C . ALA A 1 261 ? 12.977 -3.914 -4.574 1.00 91.50 261 ALA A C 1
ATOM 2072 O O . ALA A 1 261 ? 12.324 -4.070 -3.540 1.00 91.50 261 ALA A O 1
ATOM 2073 N N . GLY A 1 262 ? 14.242 -3.478 -4.550 1.00 93.44 262 GLY A N 1
ATOM 2074 C CA . GLY A 1 262 ? 14.930 -3.016 -3.343 1.00 93.44 262 GLY A CA 1
ATOM 2075 C C . GLY A 1 262 ? 14.214 -1.857 -2.657 1.00 93.44 262 GLY A C 1
ATOM 2076 O O . GLY A 1 262 ? 13.894 -1.962 -1.470 1.00 93.44 262 GLY A O 1
ATOM 2077 N N . THR A 1 263 ? 13.901 -0.805 -3.409 1.00 94.50 263 THR A N 1
ATOM 2078 C CA . THR A 1 263 ? 13.214 0.390 -2.909 1.00 94.50 263 THR A CA 1
ATOM 2079 C C . THR A 1 263 ? 11.820 0.067 -2.373 1.00 94.50 263 THR A C 1
ATOM 2081 O O . THR A 1 263 ? 11.455 0.515 -1.287 1.00 94.50 263 THR A O 1
ATOM 2084 N N . LEU A 1 264 ? 11.045 -0.772 -3.068 1.00 95.44 264 LEU A N 1
ATOM 2085 C CA . LEU A 1 264 ? 9.727 -1.206 -2.592 1.00 95.44 264 LEU A CA 1
ATOM 2086 C C . LEU A 1 264 ? 9.831 -2.021 -1.295 1.00 95.44 264 LEU A C 1
ATOM 2088 O O . LEU A 1 264 ? 9.039 -1.824 -0.372 1.00 95.44 264 LEU A O 1
ATOM 2092 N N . ARG A 1 265 ? 10.820 -2.917 -1.172 1.00 95.44 265 ARG A N 1
ATOM 2093 C CA . ARG A 1 265 ? 11.042 -3.649 0.086 1.00 95.44 265 ARG A CA 1
ATOM 2094 C C . ARG A 1 265 ? 11.384 -2.700 1.225 1.00 95.44 265 ARG A C 1
ATOM 2096 O O . ARG A 1 265 ? 10.913 -2.921 2.337 1.00 95.44 265 ARG A O 1
ATOM 2103 N N . GLU A 1 266 ? 12.184 -1.669 0.976 1.00 94.38 266 GLU A N 1
ATOM 2104 C CA . GLU A 1 266 ? 12.478 -0.642 1.977 1.00 94.38 266 GLU A CA 1
ATOM 2105 C C . GLU A 1 266 ? 11.208 0.114 2.385 1.00 94.38 266 GLU A C 1
ATOM 2107 O O . GLU A 1 266 ? 10.913 0.191 3.580 1.00 94.38 266 GLU A O 1
ATOM 2112 N N . ALA A 1 267 ? 10.403 0.556 1.413 1.00 93.81 267 ALA A N 1
ATOM 2113 C CA . ALA A 1 267 ? 9.155 1.281 1.647 1.00 93.81 267 ALA A CA 1
ATOM 2114 C C . ALA A 1 267 ? 8.176 0.515 2.548 1.00 93.81 267 ALA A C 1
ATOM 2116 O O . ALA A 1 267 ? 7.570 1.092 3.451 1.00 93.81 267 ALA A O 1
ATOM 2117 N N . PHE A 1 268 ? 8.059 -0.800 2.352 1.00 94.94 268 PHE A N 1
ATOM 2118 C CA . PHE A 1 268 ? 7.180 -1.666 3.144 1.00 94.94 268 PHE A CA 1
ATOM 2119 C C . PHE A 1 268 ? 7.855 -2.263 4.393 1.00 94.94 268 PHE A C 1
ATOM 2121 O O . PHE A 1 268 ? 7.204 -2.930 5.201 1.00 94.94 268 PHE A O 1
ATOM 2128 N N . GLY A 1 269 ? 9.153 -2.021 4.596 1.00 92.88 269 GLY A N 1
ATOM 2129 C CA . GLY A 1 269 ? 9.922 -2.541 5.728 1.00 92.88 269 GLY A CA 1
ATOM 2130 C C . GLY A 1 269 ? 10.210 -4.048 5.664 1.00 92.88 269 GLY A C 1
ATOM 2131 O O . GLY A 1 269 ? 10.316 -4.702 6.708 1.00 92.88 269 GLY A O 1
ATOM 2132 N N . GLY A 1 270 ? 10.323 -4.600 4.454 1.00 94.31 270 GLY A N 1
ATOM 2133 C CA . GLY A 1 270 ? 10.805 -5.948 4.156 1.00 94.31 270 GLY A CA 1
ATOM 2134 C C . GLY A 1 270 ? 10.041 -6.656 3.031 1.00 94.31 270 GLY A C 1
ATOM 2135 O O . GLY A 1 270 ? 8.993 -6.203 2.578 1.00 94.31 270 GLY A O 1
ATOM 2136 N N . ALA A 1 271 ? 10.543 -7.829 2.627 1.00 94.25 271 ALA A N 1
ATOM 2137 C CA . ALA A 1 271 ? 9.909 -8.675 1.611 1.00 94.25 271 ALA A CA 1
ATOM 2138 C C . ALA A 1 271 ? 8.530 -9.202 2.046 1.00 94.25 271 ALA A C 1
ATOM 2140 O O . ALA A 1 271 ? 7.591 -9.177 1.263 1.00 94.25 271 ALA A O 1
ATOM 2141 N N . THR A 1 272 ? 8.375 -9.636 3.303 1.00 94.00 272 THR A N 1
ATOM 2142 C CA . THR A 1 272 ? 7.095 -10.172 3.797 1.00 94.00 272 THR A CA 1
ATOM 2143 C C . THR A 1 272 ? 5.960 -9.137 3.785 1.00 94.00 272 THR A C 1
ATOM 2145 O O . THR A 1 272 ? 4.915 -9.444 3.214 1.00 94.00 272 THR A O 1
ATOM 2148 N N . PRO A 1 273 ? 6.119 -7.920 4.349 1.00 95.44 273 PRO A N 1
ATOM 2149 C CA . PRO A 1 273 ? 5.078 -6.898 4.244 1.00 95.44 273 PRO A CA 1
ATOM 2150 C C . PRO A 1 273 ? 4.769 -6.485 2.801 1.00 95.44 273 PRO A C 1
ATOM 2152 O O . PRO A 1 273 ? 3.600 -6.294 2.481 1.00 95.44 273 PRO A O 1
ATOM 2155 N N . LEU A 1 274 ? 5.786 -6.391 1.932 1.00 96.62 274 LEU A N 1
ATOM 2156 C CA . LEU A 1 274 ? 5.588 -6.089 0.512 1.00 96.62 274 LEU A CA 1
ATOM 2157 C C . LEU A 1 274 ? 4.784 -7.191 -0.191 1.00 96.62 274 LEU A C 1
ATOM 2159 O O . LEU A 1 274 ? 3.811 -6.897 -0.879 1.00 96.62 274 LEU A O 1
ATOM 2163 N N . LEU A 1 275 ? 5.142 -8.461 0.022 1.00 95.94 275 LEU A N 1
ATOM 2164 C CA . LEU A 1 275 ? 4.407 -9.590 -0.546 1.00 95.94 275 LEU A CA 1
ATOM 2165 C C . LEU A 1 275 ? 2.947 -9.589 -0.088 1.00 95.94 275 LEU A C 1
ATOM 2167 O O . LEU A 1 275 ? 2.058 -9.800 -0.906 1.00 95.94 275 LEU A O 1
ATOM 2171 N N . TRP A 1 276 ? 2.690 -9.329 1.196 1.00 96.06 276 TRP A N 1
ATOM 2172 C CA . TRP A 1 276 ? 1.324 -9.223 1.708 1.00 96.06 276 TRP A CA 1
ATOM 2173 C C . TRP A 1 276 ? 0.547 -8.076 1.050 1.00 96.06 276 TRP A C 1
ATOM 2175 O O . TRP A 1 276 ? -0.607 -8.258 0.662 1.00 96.06 276 TRP A O 1
ATOM 2185 N N . ALA A 1 277 ? 1.178 -6.912 0.875 1.00 97.25 277 ALA A N 1
ATOM 2186 C CA . ALA A 1 277 ? 0.563 -5.769 0.208 1.00 97.25 277 ALA A CA 1
ATOM 2187 C C . ALA A 1 277 ? 0.155 -6.070 -1.236 1.00 97.25 277 ALA A C 1
ATOM 2189 O O . ALA A 1 277 ? -0.952 -5.732 -1.646 1.00 97.25 277 ALA A O 1
ATOM 2190 N N . LEU A 1 278 ? 1.010 -6.769 -1.977 1.00 97.00 278 LEU A N 1
ATOM 2191 C CA . LEU A 1 278 ? 0.735 -7.146 -3.360 1.00 97.00 278 LEU A CA 1
ATOM 2192 C C . LEU A 1 278 ? -0.308 -8.256 -3.459 1.00 97.00 278 LEU A C 1
ATOM 2194 O O . LEU A 1 278 ? -1.233 -8.171 -4.262 1.00 97.00 278 LEU A O 1
ATOM 2198 N N . TYR A 1 279 ? -0.194 -9.274 -2.607 1.00 95.69 279 TYR A N 1
ATOM 2199 C CA . TYR A 1 279 ? -1.123 -10.396 -2.589 1.00 95.69 279 TYR A CA 1
ATOM 2200 C C . TYR A 1 279 ? -2.542 -9.928 -2.250 1.00 95.69 279 TYR A C 1
ATOM 2202 O O . TYR A 1 279 ? -3.498 -10.303 -2.921 1.00 95.69 279 TYR A O 1
ATOM 2210 N N . SER A 1 280 ? -2.683 -9.081 -1.229 1.00 95.31 280 SER A N 1
ATOM 2211 C CA . SER A 1 280 ? -3.984 -8.574 -0.777 1.00 95.31 280 SER A CA 1
ATOM 2212 C C . SER A 1 280 ? -4.609 -7.532 -1.708 1.00 95.31 280 SER A C 1
ATOM 2214 O O . SER A 1 280 ? -5.815 -7.324 -1.630 1.00 95.31 280 SER A O 1
ATOM 2216 N N . ALA A 1 281 ? -3.833 -6.898 -2.593 1.00 95.81 281 ALA A N 1
ATOM 2217 C CA . ALA A 1 281 ? -4.379 -6.070 -3.667 1.00 95.81 281 ALA A CA 1
ATOM 2218 C C . ALA A 1 281 ? -5.124 -6.918 -4.714 1.00 95.81 281 ALA A C 1
ATOM 2220 O O . ALA A 1 281 ? -6.175 -6.505 -5.197 1.00 95.81 281 ALA A O 1
ATOM 2221 N N . ILE A 1 282 ? -4.626 -8.124 -5.014 1.00 95.38 282 ILE A N 1
ATOM 2222 C CA . ILE A 1 282 ? -5.279 -9.062 -5.943 1.00 95.38 282 ILE A CA 1
ATOM 2223 C C . ILE A 1 282 ? -6.390 -9.854 -5.237 1.00 95.38 282 ILE A C 1
ATOM 2225 O O . ILE A 1 282 ? -7.516 -9.946 -5.723 1.00 95.38 282 ILE A O 1
ATOM 2229 N N . TRP A 1 283 ? -6.081 -10.414 -4.066 1.00 94.19 283 TRP A N 1
ATOM 2230 C CA . TRP A 1 283 ? -6.986 -11.250 -3.278 1.00 94.19 283 TRP A CA 1
ATOM 2231 C C . TRP A 1 283 ? -7.083 -10.728 -1.841 1.00 94.19 283 TRP A C 1
ATOM 2233 O O . TRP A 1 283 ? -6.430 -11.269 -0.936 1.00 94.19 283 TRP A O 1
ATOM 2243 N N . PRO A 1 284 ? -7.893 -9.679 -1.605 1.00 92.19 284 PRO A N 1
ATOM 2244 C CA . PRO A 1 284 ? -8.109 -9.152 -0.268 1.00 92.19 284 PRO A CA 1
ATOM 2245 C C . PRO A 1 284 ? -8.551 -10.259 0.690 1.00 92.19 284 PRO A C 1
ATOM 2247 O O . PRO A 1 284 ? -9.388 -11.093 0.349 1.00 92.19 284 PRO A O 1
ATOM 2250 N N . ASN A 1 285 ? -8.000 -10.264 1.905 1.00 91.75 285 ASN A N 1
ATOM 2251 C CA . ASN A 1 285 ? -8.578 -11.027 3.002 1.00 91.75 285 ASN A CA 1
ATOM 2252 C C . ASN A 1 285 ? -8.972 -10.090 4.120 1.00 91.75 285 ASN A C 1
ATOM 2254 O O . ASN A 1 285 ? -8.112 -9.481 4.752 1.00 91.75 285 ASN A O 1
ATOM 2258 N N . LEU A 1 286 ? -10.277 -9.987 4.323 1.00 95.31 286 LEU A N 1
ATOM 2259 C CA . LEU A 1 286 ? -10.872 -9.133 5.334 1.00 95.31 286 LEU A CA 1
ATOM 2260 C C . LEU A 1 286 ? -11.650 -9.956 6.366 1.00 95.31 286 LEU A C 1
ATOM 2262 O O . LEU A 1 286 ? -12.263 -9.365 7.252 1.00 95.31 286 LEU A O 1
ATOM 2266 N N . THR A 1 287 ? -11.607 -11.293 6.285 1.00 94.81 287 THR A N 1
ATOM 2267 C CA . THR A 1 287 ? -12.263 -12.183 7.251 1.00 94.81 287 THR A CA 1
ATOM 2268 C C . THR A 1 287 ? -11.416 -12.431 8.492 1.00 94.81 287 THR A C 1
ATOM 2270 O O . THR A 1 287 ? -11.920 -12.998 9.448 1.00 94.81 287 THR A O 1
ATOM 2273 N N . GLU A 1 288 ? -10.154 -12.013 8.520 1.00 94.25 288 GLU A N 1
ATOM 2274 C CA . GLU A 1 288 ? -9.268 -12.159 9.679 1.00 94.25 288 GLU A CA 1
ATOM 2275 C C . GLU A 1 288 ? -8.345 -10.933 9.813 1.00 94.25 288 GLU A C 1
ATOM 2277 O O . GLU A 1 288 ? -8.190 -10.185 8.841 1.00 94.25 288 GLU A O 1
ATOM 2282 N N . PRO A 1 289 ? -7.727 -10.701 10.987 1.00 95.19 289 PRO A N 1
ATOM 2283 C CA . PRO A 1 289 ? -6.769 -9.616 11.170 1.00 95.19 289 PRO A CA 1
ATOM 2284 C C . PRO A 1 289 ? -5.601 -9.673 10.172 1.00 95.19 289 PRO A C 1
ATOM 2286 O O . PRO A 1 289 ? -4.994 -10.727 9.989 1.00 95.19 289 PRO A O 1
ATOM 2289 N N . SER A 1 290 ? -5.214 -8.539 9.574 1.00 92.56 290 SER A N 1
ATOM 2290 C CA . SER A 1 290 ? -4.164 -8.486 8.536 1.00 92.56 290 SER A CA 1
ATOM 2291 C C . SER A 1 290 ? -2.832 -9.121 8.950 1.00 92.56 290 SER A C 1
ATOM 2293 O O . SER A 1 290 ? -2.170 -9.741 8.119 1.00 92.56 290 SER A O 1
ATOM 2295 N N . ASP A 1 291 ? -2.422 -8.971 10.214 1.00 91.56 291 ASP A N 1
ATOM 2296 C CA . ASP A 1 291 ? -1.182 -9.574 10.723 1.00 91.56 291 ASP A CA 1
ATOM 2297 C C . ASP A 1 291 ? -1.274 -11.111 10.767 1.00 91.56 291 ASP A C 1
ATOM 2299 O O . ASP A 1 291 ? -0.305 -11.801 10.440 1.00 91.56 291 ASP A O 1
ATOM 2303 N N . GLU A 1 292 ? -2.443 -11.648 11.130 1.00 93.31 292 GLU A N 1
ATOM 2304 C CA . GLU A 1 292 ? -2.723 -13.089 11.147 1.00 93.31 292 GLU A CA 1
ATOM 2305 C C . GLU A 1 292 ? -2.802 -13.632 9.715 1.00 93.31 292 GLU A C 1
ATOM 2307 O O . GLU A 1 292 ? -2.094 -14.584 9.382 1.00 93.31 292 GLU A O 1
ATOM 2312 N N . ALA A 1 293 ? -3.535 -12.947 8.830 1.00 92.31 293 ALA A N 1
ATOM 2313 C CA . ALA A 1 293 ? -3.661 -13.315 7.420 1.00 92.31 293 ALA A CA 1
ATOM 2314 C C . ALA A 1 293 ? -2.309 -13.361 6.694 1.00 92.31 293 ALA A C 1
ATOM 2316 O O . ALA A 1 293 ? -2.022 -14.281 5.918 1.00 92.31 293 ALA A O 1
ATOM 2317 N N . ALA A 1 294 ? -1.454 -12.368 6.952 1.00 92.50 294 ALA A N 1
ATOM 2318 C CA . ALA A 1 294 ? -0.112 -12.311 6.393 1.00 92.50 294 ALA A CA 1
ATOM 2319 C C . ALA A 1 294 ? 0.765 -13.458 6.913 1.00 92.50 294 ALA A C 1
ATOM 2321 O O . ALA A 1 294 ? 1.525 -14.063 6.150 1.00 92.50 294 ALA A O 1
ATOM 2322 N N . LEU A 1 295 ? 0.657 -13.776 8.205 1.00 91.25 295 LEU A N 1
ATOM 2323 C CA . LEU A 1 295 ? 1.393 -14.874 8.819 1.00 91.25 295 LEU A CA 1
ATOM 2324 C C . LEU A 1 295 ? 0.959 -16.229 8.243 1.00 91.25 295 LEU A C 1
ATOM 2326 O O . LEU A 1 295 ? 1.816 -17.059 7.929 1.00 91.25 295 LEU A O 1
ATOM 2330 N N . ASP A 1 296 ? -0.340 -16.441 8.049 1.00 90.56 296 ASP A N 1
ATOM 2331 C CA . ASP A 1 296 ? -0.890 -17.673 7.483 1.00 90.56 296 ASP A CA 1
ATOM 2332 C C . ASP A 1 296 ? -0.532 -17.871 6.011 1.00 90.56 296 ASP A C 1
ATOM 2334 O O . ASP A 1 296 ? -0.247 -19.002 5.590 1.00 90.56 296 ASP A O 1
ATOM 2338 N N . LEU A 1 297 ? -0.453 -16.782 5.242 1.00 88.62 297 LEU A N 1
ATOM 2339 C CA . LEU A 1 297 ? 0.066 -16.806 3.877 1.00 88.62 297 LEU A CA 1
ATOM 2340 C C . LEU A 1 297 ? 1.523 -17.300 3.855 1.00 88.62 297 LEU A C 1
ATOM 2342 O O . LEU A 1 297 ? 1.842 -18.274 3.175 1.00 88.62 297 LEU A O 1
ATOM 2346 N N . VAL A 1 298 ? 2.408 -16.681 4.642 1.00 86.12 298 VAL A N 1
ATOM 2347 C CA . VAL A 1 298 ? 3.854 -16.987 4.629 1.00 86.12 298 VAL A CA 1
ATOM 2348 C C . VAL A 1 298 ? 4.170 -18.351 5.254 1.00 86.12 298 VAL A C 1
ATOM 2350 O O . VAL A 1 298 ? 5.103 -19.047 4.836 1.00 86.12 298 VAL A O 1
ATOM 2353 N N . ASN A 1 299 ? 3.384 -18.782 6.240 1.00 85.62 299 ASN A N 1
ATOM 2354 C CA . ASN A 1 299 ? 3.535 -20.103 6.848 1.00 85.62 299 ASN A CA 1
ATOM 2355 C C . ASN A 1 299 ? 3.046 -21.240 5.949 1.00 85.62 299 ASN A C 1
ATOM 2357 O O . ASN A 1 299 ? 3.385 -22.397 6.209 1.00 85.62 299 ASN A O 1
ATOM 2361 N N . GLY A 1 300 ? 2.344 -20.921 4.863 1.00 79.75 300 GLY A N 1
ATOM 2362 C CA . GLY A 1 300 ? 1.773 -21.894 3.946 1.00 79.75 300 GLY A CA 1
ATOM 2363 C C . GLY A 1 300 ? 0.538 -22.600 4.506 1.00 79.75 300 GLY A C 1
ATOM 2364 O O . GLY A 1 300 ? 0.252 -23.732 4.123 1.00 79.75 300 GLY A O 1
ATOM 2365 N N . ASN A 1 301 ? -0.156 -21.953 5.448 1.00 78.44 301 ASN A N 1
ATOM 2366 C CA . ASN A 1 301 ? -1.416 -22.444 6.004 1.00 78.44 301 ASN A CA 1
ATOM 2367 C C . ASN A 1 301 ? -2.573 -22.197 5.029 1.00 78.44 301 ASN A C 1
ATOM 2369 O O . ASN A 1 301 ? -3.520 -22.979 4.985 1.00 78.44 301 ASN A O 1
ATOM 2373 N N . ARG A 1 302 ? -2.475 -21.125 4.232 1.00 76.94 302 ARG A N 1
ATOM 2374 C CA . ARG A 1 302 ? -3.509 -20.717 3.275 1.00 76.94 302 ARG A CA 1
ATOM 2375 C C . ARG A 1 302 ? -3.268 -21.213 1.852 1.00 76.94 302 ARG A C 1
ATOM 2377 O O . ARG A 1 302 ? -4.202 -21.633 1.179 1.00 76.94 302 ARG A O 1
ATOM 2384 N N . ILE A 1 303 ? -2.018 -21.152 1.407 1.00 80.12 303 ILE A N 1
ATOM 2385 C CA . ILE A 1 303 ? -1.561 -21.559 0.075 1.00 80.12 303 ILE A CA 1
ATOM 2386 C C . ILE A 1 303 ? -0.312 -22.411 0.255 1.00 80.12 303 ILE A C 1
ATOM 2388 O O . ILE A 1 303 ? 0.467 -22.182 1.182 1.00 80.12 303 ILE A O 1
ATOM 2392 N N . LEU A 1 304 ? -0.094 -23.406 -0.607 1.00 77.44 304 LEU A N 1
ATOM 2393 C CA . LEU A 1 304 ? 1.122 -24.208 -0.517 1.00 77.44 304 LEU A CA 1
ATOM 2394 C C . LEU A 1 304 ? 2.347 -23.316 -0.736 1.00 77.44 304 LEU A C 1
ATOM 2396 O O . LEU A 1 304 ? 2.400 -22.530 -1.674 1.00 77.44 30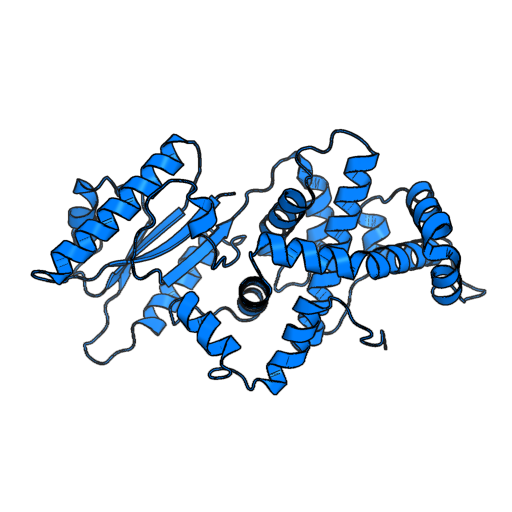4 LEU A O 1
ATOM 2400 N N . LYS A 1 305 ? 3.399 -23.488 0.071 1.00 79.75 305 LYS A N 1
ATOM 2401 C CA . LYS A 1 305 ? 4.635 -22.697 -0.092 1.00 79.75 305 LYS A CA 1
ATOM 2402 C C . LYS A 1 305 ? 5.230 -22.781 -1.499 1.00 79.75 305 LYS A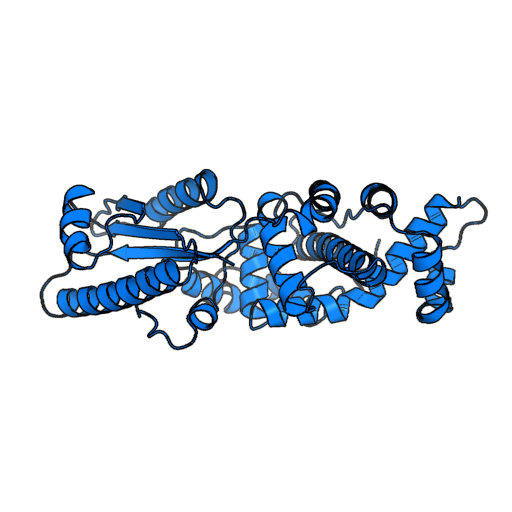 C 1
ATOM 2404 O O . LYS A 1 305 ? 5.862 -21.835 -1.943 1.00 79.75 305 LYS A O 1
ATOM 2409 N N . SER A 1 306 ? 5.032 -23.902 -2.194 1.00 80.81 306 SER A N 1
ATOM 2410 C CA . SER A 1 306 ? 5.446 -24.070 -3.590 1.00 80.81 306 SER A CA 1
ATOM 2411 C C . SER A 1 306 ? 4.681 -23.171 -4.561 1.00 80.81 306 SER A C 1
ATOM 2413 O O . SER A 1 306 ? 5.247 -22.764 -5.565 1.00 80.81 306 SER A O 1
ATOM 2415 N N . GLU A 1 307 ? 3.415 -22.874 -4.271 1.00 83.81 307 GLU A N 1
ATOM 2416 C CA . GLU A 1 307 ? 2.552 -22.010 -5.086 1.00 83.81 307 GLU A CA 1
ATOM 2417 C C . GLU A 1 307 ? 2.807 -20.522 -4.814 1.00 83.81 307 GLU A C 1
ATOM 2419 O O . GLU A 1 307 ? 2.525 -19.704 -5.680 1.00 83.81 307 GLU A O 1
ATOM 2424 N N . LEU A 1 308 ? 3.359 -20.184 -3.639 1.00 89.00 308 LEU A N 1
ATOM 2425 C CA . LEU A 1 308 ? 3.781 -18.825 -3.268 1.00 89.00 308 LEU A CA 1
ATOM 2426 C C . LEU A 1 308 ? 5.239 -18.512 -3.663 1.00 89.00 308 LEU A C 1
ATOM 2428 O O . LEU A 1 308 ? 5.676 -17.363 -3.589 1.00 89.00 308 LEU A O 1
ATOM 2432 N N . MET A 1 309 ? 6.021 -19.534 -4.029 1.00 88.94 309 MET A N 1
ATOM 2433 C CA . MET A 1 309 ? 7.452 -19.381 -4.306 1.00 88.94 309 MET A CA 1
ATOM 2434 C C . MET A 1 309 ? 7.737 -18.407 -5.461 1.00 88.94 309 MET A C 1
ATOM 2436 O O . MET A 1 309 ? 8.565 -17.526 -5.258 1.00 88.94 309 MET A O 1
ATOM 2440 N N . PRO A 1 310 ? 7.040 -18.465 -6.617 1.00 90.62 310 PRO A N 1
ATOM 2441 C CA . PRO A 1 310 ? 7.293 -17.522 -7.711 1.00 90.62 310 PRO A CA 1
ATOM 2442 C C . PRO A 1 310 ? 7.112 -16.052 -7.303 1.00 90.62 310 PRO A C 1
ATOM 2444 O O . PRO A 1 310 ? 7.919 -15.198 -7.657 1.00 90.62 310 PRO A O 1
ATOM 2447 N N . GLN A 1 311 ? 6.081 -15.755 -6.511 1.00 92.94 311 GLN A N 1
ATOM 2448 C CA . GLN A 1 311 ? 5.786 -14.418 -5.998 1.00 92.94 311 GLN A CA 1
ATOM 2449 C C . GLN A 1 311 ? 6.824 -13.996 -4.951 1.00 92.94 311 GLN A C 1
ATOM 2451 O O . GLN A 1 311 ? 7.229 -12.835 -4.911 1.00 92.94 311 GLN A O 1
ATOM 2456 N N . TRP A 1 312 ? 7.262 -14.928 -4.097 1.00 92.19 312 TRP A N 1
ATOM 2457 C CA . TRP A 1 312 ? 8.317 -14.679 -3.116 1.00 92.19 312 TRP A CA 1
ATOM 2458 C C . TRP A 1 312 ? 9.655 -14.366 -3.792 1.00 92.19 312 TRP A C 1
ATOM 2460 O O . TRP A 1 312 ? 10.297 -13.375 -3.437 1.00 92.19 312 TRP A O 1
ATOM 2470 N N . ASP A 1 313 ? 10.055 -15.166 -4.777 1.00 91.00 313 ASP A N 1
ATOM 2471 C CA . ASP A 1 313 ? 11.288 -14.971 -5.538 1.00 91.00 313 ASP A CA 1
ATOM 2472 C C . ASP A 1 313 ? 11.229 -13.642 -6.299 1.00 91.00 313 ASP A C 1
ATOM 2474 O O . ASP A 1 313 ? 12.148 -12.835 -6.184 1.00 91.00 313 ASP A O 1
ATOM 2478 N N . PHE A 1 314 ? 10.096 -13.323 -6.935 1.00 92.38 314 PHE A N 1
ATOM 2479 C CA . PHE A 1 314 ? 9.885 -12.034 -7.599 1.00 92.38 314 PHE A CA 1
ATOM 2480 C C . PHE A 1 314 ? 10.020 -10.835 -6.646 1.00 92.38 314 PHE A C 1
ATOM 2482 O O . PHE A 1 314 ? 10.639 -9.825 -6.973 1.00 92.38 314 PHE A O 1
ATOM 2489 N N . VAL A 1 315 ? 9.483 -10.930 -5.428 1.00 93.25 315 VAL A N 1
ATOM 2490 C CA . VAL A 1 315 ? 9.603 -9.858 -4.426 1.00 93.25 315 VAL A CA 1
ATOM 2491 C C . VAL A 1 315 ? 11.048 -9.683 -3.936 1.00 93.25 315 VAL A C 1
ATOM 2493 O O . VAL A 1 315 ? 11.439 -8.565 -3.588 1.00 93.25 315 VAL A O 1
ATOM 2496 N N . ASN A 1 316 ? 11.858 -10.745 -3.893 1.00 89.69 316 ASN A N 1
ATOM 2497 C CA . ASN A 1 316 ? 13.243 -10.691 -3.407 1.00 89.69 316 ASN A CA 1
ATOM 2498 C C . ASN A 1 316 ? 14.255 -10.336 -4.500 1.00 89.69 316 ASN A C 1
ATOM 2500 O O . ASN A 1 316 ? 15.137 -9.505 -4.281 1.00 89.69 316 ASN A O 1
ATOM 2504 N N . GLU A 1 317 ? 14.123 -10.942 -5.668 1.00 83.19 317 GLU A N 1
ATOM 2505 C CA . GLU A 1 317 ? 15.080 -10.834 -6.770 1.00 83.19 317 GLU A CA 1
ATOM 2506 C C . GLU A 1 317 ? 14.636 -9.798 -7.811 1.00 83.19 317 GLU A C 1
ATOM 2508 O O . GLU A 1 317 ? 15.448 -9.312 -8.595 1.00 83.19 317 GLU A O 1
ATOM 2513 N N . GLY A 1 318 ? 13.367 -9.385 -7.763 1.00 78.88 318 GLY A N 1
ATOM 2514 C CA . GLY A 1 318 ? 12.743 -8.552 -8.778 1.00 78.88 318 GLY A CA 1
ATOM 2515 C C . GLY A 1 318 ? 12.279 -9.388 -9.967 1.00 78.88 318 GLY A C 1
ATOM 2516 O O . GLY A 1 318 ? 12.010 -10.585 -9.864 1.00 78.88 318 GLY A O 1
ATOM 2517 N N . TRP A 1 319 ? 12.191 -8.736 -11.123 1.00 70.56 319 TRP A N 1
ATOM 2518 C CA . TRP A 1 319 ? 11.924 -9.415 -12.384 1.00 70.56 319 TRP A CA 1
ATOM 2519 C C . TRP A 1 319 ? 13.143 -10.268 -12.774 1.00 70.56 319 TRP A C 1
ATOM 2521 O O . TRP A 1 319 ? 14.069 -9.762 -13.404 1.00 70.56 319 TRP A O 1
ATOM 2531 N N . GLY A 1 320 ? 13.171 -11.540 -12.362 1.00 54.12 320 GLY A N 1
ATOM 2532 C CA . GLY A 1 320 ? 14.140 -12.529 -12.855 1.00 54.12 320 GLY A CA 1
ATOM 2533 C C . GLY A 1 320 ? 13.923 -12.857 -14.340 1.00 54.12 320 GLY A C 1
ATOM 2534 O O . GLY A 1 320 ? 13.017 -12.308 -14.962 1.00 54.12 320 GLY A O 1
ATOM 2535 N N . GLU A 1 321 ? 14.721 -13.765 -14.917 1.00 43.66 321 GLU A N 1
ATOM 2536 C CA . GLU A 1 321 ? 14.573 -14.285 -16.297 1.00 43.66 321 GLU A CA 1
ATOM 2537 C C . GLU A 1 321 ? 13.271 -15.101 -16.489 1.00 43.66 321 GLU A C 1
ATOM 2539 O O . GLU A 1 321 ? 13.284 -16.257 -16.909 1.00 43.66 321 GLU A O 1
ATOM 2544 N N . VAL A 1 322 ? 12.111 -14.531 -16.169 1.00 45.62 322 VAL A N 1
ATOM 2545 C CA . VAL A 1 322 ? 10.846 -15.000 -16.722 1.00 45.62 322 VAL A CA 1
ATOM 2546 C C . VAL A 1 322 ? 10.903 -14.600 -18.188 1.00 45.62 322 VAL A C 1
ATOM 2548 O O . VAL A 1 322 ? 10.826 -13.416 -18.513 1.00 45.62 322 VAL A O 1
ATOM 2551 N N . SER A 1 323 ? 11.174 -15.587 -19.042 1.00 38.19 323 SER A N 1
ATOM 2552 C CA . SER A 1 323 ? 11.227 -15.438 -20.492 1.00 38.19 323 SER A CA 1
ATOM 2553 C C . SER A 1 323 ? 9.987 -14.687 -20.965 1.00 38.19 323 SER A C 1
ATOM 2555 O O . SER A 1 323 ? 8.871 -15.130 -20.691 1.00 38.19 323 SER A O 1
ATOM 2557 N N . ASP A 1 324 ? 10.207 -13.567 -21.655 1.00 44.09 324 ASP A N 1
ATOM 2558 C CA . ASP A 1 324 ? 9.195 -12.757 -22.346 1.00 44.09 324 ASP A CA 1
ATOM 2559 C C . ASP A 1 324 ? 8.588 -13.518 -23.559 1.00 44.09 324 ASP A C 1
ATOM 2561 O O . ASP A 1 324 ? 8.477 -12.951 -24.648 1.00 44.09 324 ASP A O 1
ATOM 2565 N N . ASP A 1 325 ? 8.273 -14.808 -23.394 1.00 35.19 325 ASP A N 1
ATOM 2566 C CA . ASP A 1 325 ? 7.672 -15.676 -24.419 1.00 35.19 325 ASP A CA 1
ATOM 2567 C C . ASP A 1 325 ? 6.156 -15.451 -24.531 1.00 35.19 325 ASP A C 1
ATOM 2569 O O . ASP A 1 325 ? 5.448 -15.539 -23.499 1.00 35.19 325 ASP A O 1
#

Sequence (325 aa):
MQLVMAAVVLPLQGESEKFQDLELLKLANCWLQRKADGHQDSLLLVGVNFAQVEDLQKRLAPLGLRDVDLEVITVAEDEYVGDEMESVMTRWLASKHLSAVTFLKWKSLLGDLVAPDLNFWWTGVEVEAGDEYSSILDGSDSLVPESFRNQIPTWLSLLMHCSGFGRLESEQVNYEACMEALGLARWLHGYEAVSGNSYFDFCYSTAVTQFDIDPMRLGEEVWRNYADDIRDAFYDEHATQEDLRAAALRVCLANRAPDLAGTLREAFGGATPLLWALYSAIWPNLTEPSDEAALDLVNGNRILKSELMPQWDFVNEGWGEVSDD